Protein AF-A0A0D2L7R1-F1 (afdb_monomer)

Foldseek 3Di:
DDPVVVLCCCQPVCPNHQCNDPQGQDDADPDADPVVVDPDDVSLVVVVVVVCVVSVHNDDDCLRHVPPVVLLVVLVVVVVVCVVPHDPLQAAEAEAEACAQLSSVLSNLVNCCVPPVNNSVRAAYEYEAQRPVSLVSNCCVRCNVSVNNVRYHYDNHHPVDPVSVVVVLVPDDPSNVVPD

Mean predicted aligned error: 3.94 Å

pLDDT: mean 93.47, std 6.78, range [47.5, 98.88]

Radius of gyration: 17.87 Å; Cα contacts (8 Å, |Δi|>4): 244; chains: 1; bounding box: 50×38×48 Å

Nearest PDB structures (foldseek):
  1zkd-assembly1_A  TM=7.954E-01  e=8.066E-04  Rhodopseudomonas palustris CGA009
  2zw9-assembly1_A  TM=5.304E-01  e=6.299E-02  Saccharomyces cerevisiae
  7s0u-assembly1_A  TM=4.702E-01  e=6.299E-02  Homo sapiens
  2zzk-assembly2_B  TM=4.595E-01  e=1.355E-01  Saccharomyces cerevisiae
  1bc5-assembly1_A  TM=4.316E-01  e=1.135E-01  Salmonella enterica subsp. enterica serovar Typhimurium

Secondary structure (DSSP, 8-state):
--HHHHHHHHHH-TTTSGGGSSS-SB---SS---GGG--SHHHHHHHHHHHHHHHT-SB--HHHHTTTHHHHHHHHHHHHHHHHHS-TT---EEEEES-TTSHHHHHHHHHHHHH-HHHHTT-EEEEE-S-HHHHHHHIIIIIIIS--TTTEEEE-S-TTSHHHHHHHHHHS-GGGTT--

Organism: NCBI:txid145388

Sequence (180 aa):
MLLRDFIHESLYHPVLGYFSRARPPLARLPEPIQFGQLVGQTEYRLKLQQLHKQLEVDWLTPAEVFRPWFGRSIAKYLLEERRHTWGAREPLLIVEIGGGTGSLAASVLDFIAEADPVVYSSTTYACLEISQRLSELQRQTVAGDAGHGAAFLPLNADGGQAAAWEALARALPPQHAAGL

Solvent-accessible surface area (backbone atoms only — not comparable to full-atom values): 10044 Å² total; per-residue (Å²): 133,55,72,67,56,53,52,49,44,52,39,61,29,81,71,79,4,57,69,44,38,94,66,51,46,56,66,74,64,95,62,60,64,63,63,92,79,43,94,45,70,68,54,50,51,52,51,50,54,50,49,39,66,74,67,67,34,82,45,80,49,62,43,46,61,41,35,52,57,49,21,32,52,52,35,52,50,54,53,54,53,41,72,76,75,51,64,96,81,63,57,44,78,45,81,38,73,61,52,55,55,16,51,38,60,32,24,23,50,55,41,36,46,72,76,36,52,72,59,38,76,46,31,36,42,33,29,32,18,63,47,62,69,39,41,51,41,21,47,45,39,21,33,59,74,61,60,39,48,92,36,48,45,81,40,74,27,48,76,92,39,72,68,35,54,54,51,47,64,72,66,52,60,76,83,62,68,87,81,121

Structure (mmCIF, N/CA/C/O backbone):
data_AF-A0A0D2L7R1-F1
#
_entry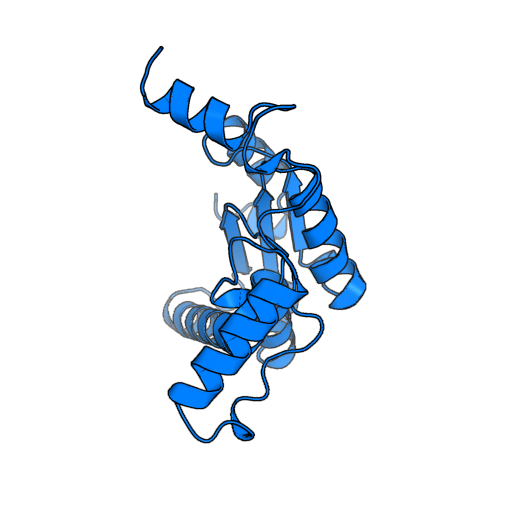.id   AF-A0A0D2L7R1-F1
#
loop_
_atom_site.group_PDB
_atom_site.id
_atom_site.type_symbol
_atom_site.label_atom_id
_atom_site.label_alt_id
_atom_site.label_comp_id
_atom_site.label_asym_id
_atom_site.label_entity_id
_atom_site.label_seq_id
_atom_site.pdbx_PDB_ins_code
_atom_site.Cartn_x
_atom_site.Cartn_y
_atom_site.Cartn_z
_atom_site.occupancy
_atom_site.B_iso_or_equiv
_atom_site.auth_seq_id
_atom_site.auth_comp_id
_atom_site.auth_asym_id
_atom_site.auth_atom_id
_atom_site.pdbx_PDB_model_num
ATOM 1 N N . MET A 1 1 ? 10.398 25.152 19.238 1.00 81.25 1 MET A N 1
ATOM 2 C CA . MET A 1 1 ? 9.869 24.020 18.452 1.00 81.25 1 MET A CA 1
ATOM 3 C C . MET A 1 1 ? 9.174 24.589 17.232 1.00 81.25 1 MET A C 1
ATOM 5 O O . MET A 1 1 ? 8.329 25.463 17.408 1.00 81.25 1 MET A O 1
ATOM 9 N N . LEU A 1 2 ? 9.566 24.185 16.023 1.00 95.88 2 LEU A N 1
ATOM 10 C CA . LEU A 1 2 ? 8.862 24.603 14.809 1.00 95.88 2 LEU A CA 1
ATOM 11 C C . LEU A 1 2 ? 7.564 23.800 14.677 1.00 95.88 2 LEU A C 1
ATOM 13 O O . LEU A 1 2 ? 7.472 22.682 15.178 1.00 95.88 2 LEU A O 1
ATOM 17 N N . LEU A 1 3 ? 6.572 24.344 13.967 1.00 95.94 3 LEU A N 1
ATOM 18 C CA . LEU A 1 3 ? 5.303 23.644 13.734 1.00 95.94 3 LEU A CA 1
ATOM 19 C C . LEU A 1 3 ? 5.515 22.269 13.078 1.00 95.94 3 LEU A C 1
ATOM 21 O O . LEU A 1 3 ? 4.859 21.306 13.456 1.00 95.94 3 LEU A O 1
ATOM 25 N N . ARG A 1 4 ? 6.463 22.163 12.137 1.00 94.44 4 ARG A N 1
ATOM 26 C CA . ARG A 1 4 ? 6.800 20.887 11.485 1.00 94.44 4 ARG A CA 1
ATOM 27 C C . ARG A 1 4 ? 7.307 19.837 12.479 1.00 94.44 4 ARG A C 1
ATOM 29 O O . ARG A 1 4 ? 6.903 18.687 12.383 1.00 94.44 4 ARG A O 1
ATOM 36 N N . ASP A 1 5 ? 8.126 20.251 13.449 1.00 93.50 5 ASP A N 1
ATOM 37 C CA . ASP A 1 5 ? 8.685 19.350 14.459 1.00 93.50 5 ASP A CA 1
ATOM 38 C C . ASP A 1 5 ? 7.557 18.889 15.391 1.00 93.50 5 ASP A C 1
ATOM 40 O O . ASP A 1 5 ? 7.429 17.708 15.682 1.00 93.50 5 ASP A O 1
ATOM 44 N N . PHE A 1 6 ? 6.665 19.808 15.777 1.00 95.75 6 PHE A N 1
ATOM 45 C CA . PHE A 1 6 ? 5.483 19.478 16.571 1.00 95.75 6 PHE A CA 1
ATOM 46 C C . PHE A 1 6 ? 4.553 18.478 15.868 1.00 95.75 6 PHE A C 1
ATOM 48 O O . PHE A 1 6 ? 4.086 17.532 16.503 1.00 95.75 6 PHE A O 1
ATOM 55 N N . ILE A 1 7 ? 4.279 18.667 14.571 1.00 95.31 7 ILE A N 1
ATOM 56 C CA . ILE A 1 7 ? 3.457 17.739 13.778 1.00 95.31 7 ILE A CA 1
ATOM 57 C C . ILE A 1 7 ? 4.142 16.373 13.692 1.00 95.31 7 ILE A C 1
ATOM 59 O O . ILE A 1 7 ? 3.492 15.360 13.941 1.00 95.31 7 ILE A O 1
ATOM 63 N N . HIS A 1 8 ? 5.441 16.343 13.386 1.00 93.31 8 HIS A N 1
ATOM 64 C CA . HIS A 1 8 ? 6.208 15.103 13.299 1.00 93.31 8 HIS A CA 1
ATOM 65 C C . HIS A 1 8 ? 6.160 14.318 14.617 1.00 93.31 8 HIS A C 1
ATOM 67 O O . HIS A 1 8 ? 5.770 13.152 14.621 1.00 93.31 8 HIS A O 1
ATOM 73 N N . GLU A 1 9 ? 6.450 14.970 15.745 1.00 93.81 9 GLU A N 1
ATOM 74 C CA . GLU A 1 9 ? 6.374 14.348 17.071 1.00 93.81 9 GLU A CA 1
ATOM 75 C C . GLU A 1 9 ? 4.950 13.881 17.409 1.00 93.81 9 GLU A C 1
ATOM 77 O O . GLU A 1 9 ? 4.753 12.769 17.895 1.00 93.81 9 GLU A O 1
ATOM 82 N N . SER A 1 10 ? 3.928 14.676 17.083 1.00 95.19 10 SER A N 1
ATOM 83 C CA . SER A 1 10 ? 2.527 14.307 17.336 1.00 95.19 10 SER A CA 1
ATOM 84 C C . SER A 1 10 ? 2.089 13.059 16.561 1.00 95.19 10 SER A C 1
ATOM 86 O O . SER A 1 10 ? 1.242 12.297 17.034 1.00 95.19 10 SER A O 1
ATOM 88 N N . LEU A 1 11 ? 2.647 12.834 15.370 1.00 93.00 11 LEU A N 1
ATOM 89 C CA . LEU A 1 11 ? 2.298 11.697 14.520 1.00 93.00 11 LEU A CA 1
ATOM 90 C C . LEU A 1 11 ? 3.152 10.459 14.812 1.00 93.00 11 LEU A C 1
ATOM 92 O O . LEU A 1 11 ? 2.601 9.357 14.879 1.00 93.00 11 LEU A O 1
ATOM 96 N N . TYR A 1 12 ? 4.459 10.633 15.017 1.00 91.69 12 TYR A N 1
ATOM 97 C CA . TYR A 1 12 ? 5.440 9.546 14.935 1.00 91.69 12 TYR A CA 1
ATOM 98 C C . TYR A 1 12 ? 6.332 9.380 16.165 1.00 91.69 12 TYR A C 1
ATOM 100 O O . TYR A 1 12 ? 7.195 8.503 16.156 1.00 91.69 12 TYR A O 1
ATOM 108 N N . HIS A 1 13 ? 6.129 10.148 17.244 1.00 92.19 13 HIS A N 1
ATOM 109 C CA . HIS A 1 13 ? 6.858 9.895 18.487 1.00 92.19 13 HIS A CA 1
ATOM 110 C C . HIS A 1 13 ? 6.704 8.406 18.888 1.00 92.19 13 HIS A C 1
ATOM 112 O O . HIS A 1 13 ? 5.573 7.907 18.918 1.00 92.19 13 HIS A O 1
ATOM 118 N N . PRO A 1 14 ? 7.782 7.681 19.254 1.00 88.06 14 PRO A N 1
ATOM 119 C CA . PRO A 1 14 ? 7.750 6.219 19.425 1.00 88.06 14 PRO A CA 1
ATOM 120 C C . PRO A 1 14 ? 6.712 5.700 20.428 1.00 88.06 14 PRO A C 1
ATOM 122 O O . PRO A 1 14 ? 6.218 4.588 20.299 1.00 88.06 14 PRO A O 1
ATOM 125 N N . VAL A 1 15 ? 6.389 6.510 21.441 1.00 87.81 15 VAL A N 1
ATOM 126 C CA . VAL A 1 15 ? 5.402 6.176 22.485 1.00 87.81 15 VAL A CA 1
ATOM 127 C C . VAL A 1 15 ? 4.075 6.936 22.338 1.00 87.81 15 VAL A C 1
ATOM 129 O O . VAL A 1 15 ? 3.010 6.334 22.414 1.00 87.81 15 VAL A O 1
ATOM 132 N N . LEU A 1 16 ? 4.122 8.261 22.159 1.00 90.94 16 LEU A N 1
ATOM 133 C CA . LEU A 1 16 ? 2.947 9.141 22.190 1.00 90.94 16 LEU A CA 1
ATOM 134 C C . LEU A 1 16 ? 2.355 9.456 20.807 1.00 90.94 16 LEU A C 1
ATOM 136 O O . LEU A 1 16 ? 1.265 10.025 20.731 1.00 90.94 16 LEU A O 1
ATOM 140 N N . GLY A 1 17 ? 3.064 9.106 19.732 1.00 92.75 17 GLY A N 1
ATOM 141 C CA . GLY A 1 17 ? 2.671 9.420 18.366 1.00 92.75 17 GLY A CA 1
ATOM 142 C C . GLY A 1 17 ? 1.357 8.749 17.983 1.00 92.75 17 GLY A C 1
ATOM 143 O O . GLY A 1 17 ? 1.071 7.619 18.384 1.00 92.75 17 GLY A O 1
ATOM 144 N N . TYR A 1 18 ? 0.556 9.442 17.180 1.00 92.19 18 TYR A N 1
ATOM 145 C CA . TYR A 1 18 ? -0.712 8.941 16.657 1.00 92.19 18 TYR A CA 1
ATOM 146 C C . TYR A 1 18 ? -0.598 7.548 16.007 1.00 92.19 18 TYR A C 1
ATOM 148 O O . TYR A 1 18 ? -1.416 6.674 16.293 1.00 92.19 18 TYR A O 1
ATOM 156 N N . PHE A 1 19 ? 0.446 7.309 15.205 1.00 90.19 19 PHE A N 1
ATOM 157 C CA . PHE A 1 19 ? 0.677 6.029 14.521 1.00 90.19 19 PHE A CA 1
ATOM 158 C C . PHE A 1 19 ? 1.406 4.978 15.370 1.00 90.19 19 PHE A C 1
ATOM 160 O O . PHE A 1 19 ? 1.457 3.811 14.981 1.00 90.19 19 PHE A O 1
ATOM 167 N N . SER A 1 20 ? 1.931 5.367 16.534 1.00 87.62 20 SER A N 1
ATOM 168 C CA . SER A 1 20 ? 2.644 4.484 17.470 1.00 87.62 20 SER A CA 1
ATOM 169 C C . SER A 1 20 ? 1.717 3.826 18.500 1.00 87.62 20 SER A C 1
ATOM 171 O O . SER A 1 20 ? 2.151 3.014 19.317 1.00 87.62 20 SER A O 1
ATOM 173 N N . ARG A 1 21 ? 0.423 4.170 18.488 1.00 85.88 21 ARG A N 1
ATOM 174 C CA . ARG A 1 21 ? -0.575 3.644 19.427 1.00 85.88 21 ARG A CA 1
ATOM 175 C C . ARG A 1 21 ? -0.748 2.127 19.284 1.00 85.88 21 ARG A C 1
ATOM 177 O O . ARG A 1 21 ? -0.689 1.559 18.193 1.00 85.88 21 ARG A O 1
ATOM 184 N N . ALA A 1 22 ? -1.068 1.469 20.402 1.00 81.12 22 ALA A N 1
ATOM 185 C CA . ALA A 1 22 ? -1.329 0.026 20.435 1.00 81.12 22 ALA A CA 1
ATOM 186 C C . ALA A 1 22 ? -2.489 -0.387 19.508 1.00 81.12 22 ALA A C 1
ATOM 188 O O . ALA A 1 22 ? -2.428 -1.429 18.849 1.00 81.12 22 ALA A O 1
ATOM 189 N N . ARG A 1 23 ? -3.525 0.454 19.401 1.00 82.31 23 ARG A N 1
ATOM 190 C CA . ARG A 1 23 ? -4.582 0.314 18.394 1.00 82.31 23 ARG A CA 1
ATOM 191 C C . ARG A 1 23 ? -4.202 1.125 17.151 1.00 82.31 23 ARG A C 1
ATOM 193 O O . ARG A 1 23 ? -3.960 2.323 17.294 1.00 82.31 23 ARG A O 1
ATOM 200 N N . PRO A 1 24 ? -4.105 0.496 15.969 1.00 78.44 24 PRO A N 1
ATOM 201 C CA . PRO A 1 24 ? -3.708 1.194 14.762 1.00 78.44 24 PRO A CA 1
ATOM 202 C C . PRO A 1 24 ? -4.867 2.079 14.281 1.00 78.44 24 PRO A C 1
ATOM 204 O O . PRO A 1 24 ? -6.019 1.651 14.336 1.00 78.44 24 PRO A O 1
ATOM 207 N N . PRO A 1 25 ? -4.587 3.287 13.772 1.00 86.25 25 PRO A N 1
ATOM 208 C CA . PRO A 1 25 ? -5.640 4.185 13.300 1.00 86.25 25 PRO A CA 1
ATOM 209 C C . PRO A 1 25 ? -6.279 3.736 11.976 1.00 86.25 25 PRO A C 1
ATOM 211 O O . PRO A 1 25 ? -7.348 4.222 11.612 1.00 86.25 25 PRO A O 1
ATOM 214 N N . LEU A 1 26 ? -5.638 2.800 11.268 1.00 89.00 26 LEU A N 1
ATOM 215 C CA . LEU A 1 26 ? -6.138 2.170 10.049 1.00 89.00 26 LEU A CA 1
ATOM 216 C C . LEU A 1 26 ? -6.268 0.664 10.260 1.00 89.00 26 LEU A C 1
ATOM 218 O O . LEU A 1 26 ? -5.447 0.053 10.948 1.00 89.00 26 LEU A O 1
ATOM 222 N N . ALA A 1 27 ? -7.239 0.055 9.588 1.00 87.19 27 ALA A N 1
ATOM 223 C CA . ALA A 1 27 ? -7.320 -1.392 9.461 1.00 87.19 27 ALA A CA 1
ATOM 224 C C . ALA A 1 27 ? -7.732 -1.790 8.052 1.00 87.19 27 ALA A C 1
ATOM 226 O O . ALA A 1 27 ? -8.365 -1.030 7.316 1.00 87.19 27 ALA A O 1
ATOM 227 N N . ARG A 1 28 ? -7.376 -3.025 7.713 1.00 90.62 28 ARG A N 1
ATOM 228 C CA . ARG A 1 28 ? -7.831 -3.680 6.500 1.00 90.62 28 ARG A CA 1
ATOM 229 C C . ARG A 1 28 ? -9.241 -4.216 6.729 1.00 90.62 28 ARG A C 1
ATOM 231 O O . ARG A 1 28 ? -9.484 -4.877 7.739 1.00 90.62 28 ARG A O 1
ATOM 238 N N . LEU A 1 29 ? -10.163 -3.970 5.801 1.00 92.56 29 LEU A N 1
ATOM 239 C CA . LEU A 1 29 ? -11.465 -4.639 5.839 1.00 92.56 29 LEU A CA 1
ATOM 240 C C . LEU A 1 29 ? -11.261 -6.155 5.670 1.00 92.56 29 LEU A C 1
ATOM 242 O O . LEU A 1 29 ? -10.513 -6.542 4.770 1.00 92.56 29 LEU A O 1
ATOM 246 N N . PRO A 1 30 ? -11.921 -7.019 6.463 1.00 88.00 30 PRO A N 1
ATOM 247 C CA . PRO A 1 30 ? -11.833 -8.470 6.272 1.00 88.00 30 PRO A CA 1
ATOM 248 C C . PRO A 1 30 ? -12.307 -8.892 4.878 1.00 88.00 30 PRO A C 1
ATOM 250 O O . PRO A 1 30 ? -11.664 -9.690 4.207 1.00 88.00 30 PRO A O 1
ATOM 253 N N . GLU A 1 31 ? -13.392 -8.272 4.412 1.00 92.06 31 GLU A N 1
ATOM 254 C CA . GLU A 1 31 ? -13.961 -8.484 3.087 1.00 92.06 31 GLU A CA 1
ATOM 255 C C . GLU A 1 31 ? -14.300 -7.142 2.424 1.00 92.06 31 GLU A C 1
ATOM 257 O O . GLU A 1 31 ? -14.677 -6.189 3.119 1.00 92.06 31 GLU A O 1
ATOM 262 N N . PRO A 1 32 ? -14.188 -7.041 1.087 1.00 94.88 32 PRO A N 1
ATOM 263 C CA . PRO A 1 32 ? -14.687 -5.892 0.342 1.00 94.88 32 PRO A CA 1
ATOM 264 C C . PRO A 1 32 ? -16.177 -5.624 0.585 1.00 94.88 32 PRO A C 1
ATOM 266 O O . PRO A 1 32 ? -16.979 -6.546 0.746 1.00 94.88 32 PRO A O 1
ATOM 269 N N . ILE A 1 33 ? -16.574 -4.351 0.537 1.00 95.38 33 ILE A N 1
ATOM 270 C CA . ILE A 1 33 ? -17.992 -3.984 0.589 1.00 95.38 33 ILE A CA 1
ATOM 271 C C . ILE A 1 33 ? -18.684 -4.467 -0.692 1.00 95.38 33 ILE A C 1
ATOM 273 O O . ILE A 1 33 ? -18.309 -4.096 -1.803 1.00 95.38 33 ILE A O 1
ATOM 277 N N . GLN A 1 34 ? -19.741 -5.261 -0.532 1.00 94.38 34 GLN A N 1
ATOM 278 C CA . GLN A 1 34 ? -20.578 -5.741 -1.631 1.00 94.38 34 GLN A CA 1
ATOM 279 C C . GLN A 1 34 ? -21.554 -4.644 -2.080 1.00 94.38 34 GLN A C 1
ATOM 281 O O . GLN A 1 34 ? -22.731 -4.662 -1.728 1.00 94.38 34 GLN A O 1
ATOM 286 N N . PHE A 1 35 ? -21.073 -3.661 -2.847 1.00 93.69 35 PHE A N 1
ATOM 287 C CA . PHE A 1 35 ? -21.879 -2.502 -3.266 1.00 93.69 35 PHE A CA 1
ATOM 288 C C . PHE A 1 35 ? -23.167 -2.876 -4.010 1.00 93.69 35 PHE A C 1
ATOM 290 O O . PHE A 1 35 ? -24.170 -2.191 -3.848 1.00 93.69 35 PHE A O 1
ATOM 297 N N . GLY A 1 36 ? -23.169 -3.978 -4.769 1.00 93.88 36 GLY A N 1
ATOM 298 C CA . GLY A 1 36 ? -24.363 -4.466 -5.471 1.00 93.88 36 GLY A CA 1
ATOM 299 C C . GLY A 1 36 ? -25.495 -4.943 -4.551 1.00 93.88 36 GLY A C 1
ATOM 300 O O . GLY A 1 36 ? -26.610 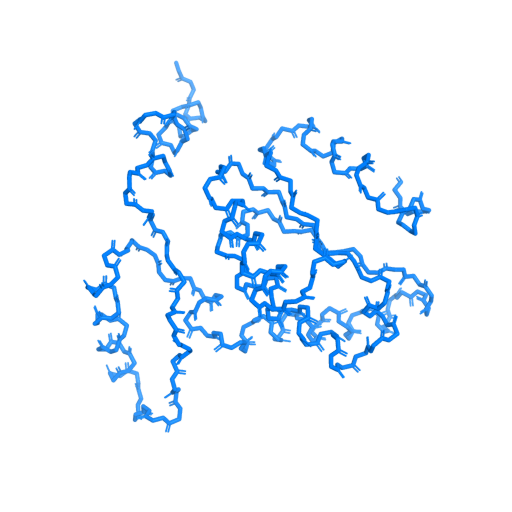-5.138 -5.021 1.00 93.88 36 GLY A O 1
ATOM 301 N N . GLN A 1 37 ? -25.223 -5.124 -3.256 1.00 95.19 37 GLN A N 1
ATOM 302 C CA . GLN A 1 37 ? -26.223 -5.468 -2.240 1.00 95.19 37 GLN A CA 1
ATOM 303 C C . GLN A 1 37 ? -26.766 -4.238 -1.500 1.00 95.19 37 GLN A C 1
ATOM 305 O O . GLN A 1 37 ? -27.598 -4.393 -0.613 1.00 95.19 37 GLN A O 1
ATOM 310 N N . LEU A 1 38 ? -26.283 -3.035 -1.826 1.00 96.44 38 LEU A N 1
ATOM 311 C CA . LEU A 1 38 ? -26.706 -1.792 -1.190 1.00 96.44 38 LEU A CA 1
ATOM 312 C C . LEU A 1 38 ? -27.688 -1.053 -2.100 1.00 96.44 38 LEU A C 1
ATOM 314 O O . LEU A 1 38 ? -27.406 -0.814 -3.273 1.00 96.44 38 LEU A O 1
ATOM 318 N N . VAL A 1 39 ? -28.818 -0.622 -1.546 1.00 94.44 39 VAL A N 1
ATOM 319 C CA . VAL A 1 39 ? -29.870 0.101 -2.280 1.00 94.44 39 VAL A CA 1
ATOM 320 C C . VAL A 1 39 ? -29.439 1.528 -2.642 1.00 94.44 39 VAL A C 1
ATOM 322 O O . VAL A 1 39 ? -29.927 2.110 -3.609 1.00 94.44 39 VAL A O 1
ATOM 325 N N . GLY A 1 40 ? -28.509 2.118 -1.887 1.00 94.50 40 GLY A N 1
ATOM 326 C CA . GLY A 1 40 ? -27.996 3.453 -2.180 1.00 94.50 40 GLY A CA 1
ATOM 327 C C . GLY A 1 40 ? -27.166 4.059 -1.055 1.00 94.50 40 GLY A C 1
ATOM 328 O O . GLY A 1 40 ? -26.652 3.370 -0.172 1.00 94.50 40 GLY A O 1
ATOM 329 N N . GLN A 1 41 ? -27.047 5.389 -1.075 1.00 95.38 41 GLN A N 1
ATOM 330 C CA . GLN A 1 41 ? -26.157 6.136 -0.181 1.00 95.38 41 GLN A CA 1
ATOM 331 C C . GLN A 1 41 ? -26.456 5.910 1.310 1.00 95.38 41 GLN A C 1
ATOM 333 O O . GLN A 1 41 ? -25.530 5.861 2.120 1.00 95.38 41 GLN A O 1
ATOM 338 N N . THR A 1 42 ? -27.730 5.773 1.685 1.00 97.19 42 THR A N 1
ATOM 339 C CA . THR A 1 42 ? -28.131 5.580 3.086 1.00 97.19 42 THR A CA 1
ATOM 340 C C . THR A 1 42 ? -27.590 4.269 3.651 1.00 97.19 42 THR A C 1
ATOM 342 O O . THR A 1 42 ? -26.935 4.283 4.692 1.00 97.19 42 THR A O 1
ATOM 345 N N . GLU A 1 43 ? -27.792 3.148 2.955 1.00 97.25 43 GLU A N 1
ATOM 346 C CA . GLU A 1 43 ? -27.285 1.842 3.395 1.00 97.25 43 GLU A CA 1
ATOM 347 C C . GLU A 1 43 ? -25.759 1.790 3.384 1.00 97.25 43 GLU A C 1
ATOM 349 O O . GLU A 1 43 ? -25.155 1.279 4.324 1.00 97.25 43 GLU A O 1
ATOM 354 N N . TYR A 1 44 ? -25.124 2.404 2.383 1.00 96.12 44 TYR A N 1
ATOM 355 C CA . TYR A 1 44 ? -23.673 2.571 2.359 1.00 96.12 44 TYR A CA 1
ATOM 356 C C . TYR A 1 44 ? -23.149 3.301 3.603 1.00 96.12 44 TYR A C 1
ATOM 358 O O . TYR A 1 44 ? -22.213 2.830 4.250 1.00 96.12 44 TYR A O 1
ATOM 366 N N . ARG A 1 45 ? -23.773 4.421 3.992 1.00 96.00 45 ARG A N 1
ATOM 367 C CA . ARG A 1 45 ? -23.378 5.169 5.196 1.00 96.00 45 ARG A CA 1
ATOM 368 C C . ARG A 1 45 ? -23.579 4.359 6.474 1.00 96.00 45 ARG A C 1
ATOM 370 O O . ARG A 1 45 ? -22.711 4.401 7.344 1.00 96.00 45 ARG A O 1
ATOM 377 N N . LEU A 1 46 ? -24.684 3.620 6.584 1.00 96.62 46 LEU A N 1
ATOM 378 C CA . LEU A 1 46 ? -24.939 2.736 7.726 1.00 96.62 46 LEU A CA 1
ATOM 379 C C . LEU A 1 46 ? -23.899 1.614 7.802 1.00 96.62 46 LEU A C 1
ATOM 381 O O . LEU A 1 46 ? -23.332 1.375 8.870 1.00 96.62 46 LEU A O 1
ATOM 385 N N . LYS A 1 47 ? -23.583 0.982 6.666 1.00 95.62 47 LYS A N 1
ATOM 386 C CA . LYS A 1 47 ? -22.549 -0.052 6.572 1.00 95.62 47 LYS A CA 1
ATOM 387 C C . LYS A 1 47 ? -21.182 0.492 6.973 1.00 95.62 47 LYS A C 1
ATOM 389 O O . LYS A 1 47 ? -20.507 -0.129 7.788 1.00 95.62 47 LYS A O 1
ATOM 394 N N . LEU A 1 48 ? -20.786 1.663 6.471 1.00 94.75 48 LEU A N 1
ATOM 395 C CA . LEU A 1 48 ? -19.534 2.304 6.875 1.00 94.75 48 LEU A CA 1
ATOM 396 C C . LEU A 1 48 ? -19.504 2.621 8.368 1.00 94.75 48 LEU A C 1
ATOM 398 O O . LEU A 1 48 ? -18.500 2.347 9.020 1.00 94.75 48 LEU A O 1
ATOM 402 N N . GLN A 1 49 ? -20.579 3.176 8.928 1.00 95.06 49 GLN A N 1
ATOM 403 C CA . GLN A 1 49 ? -20.644 3.469 10.360 1.00 95.06 49 GLN A CA 1
ATOM 404 C C . GLN A 1 49 ? -20.498 2.193 11.200 1.00 95.06 49 GLN A C 1
ATOM 406 O O . GLN A 1 49 ? -19.811 2.202 12.222 1.00 95.06 49 GLN A O 1
ATOM 411 N N . GLN A 1 50 ? -21.120 1.093 10.770 1.00 95.19 50 GLN A N 1
ATOM 412 C CA . GLN A 1 50 ? -20.973 -0.209 11.410 1.00 95.19 50 GLN A CA 1
ATOM 413 C C . GLN A 1 50 ? -19.523 -0.701 11.348 1.00 95.19 50 GLN A C 1
ATOM 415 O O . GLN A 1 50 ? -18.994 -1.116 12.375 1.00 95.19 50 GLN A O 1
ATOM 420 N N . LEU A 1 51 ? -18.870 -0.610 10.186 1.00 94.62 51 LEU A N 1
ATOM 421 C CA . LEU A 1 51 ? -17.477 -1.034 10.015 1.00 94.62 51 LEU A CA 1
ATOM 422 C C . LEU A 1 51 ? -16.514 -0.233 10.905 1.00 94.62 51 LEU A C 1
ATOM 424 O O . LEU A 1 51 ? -15.682 -0.839 11.571 1.00 94.62 51 LEU A O 1
ATOM 428 N N . HIS A 1 52 ? -16.669 1.094 10.998 1.00 93.56 52 HIS A N 1
ATOM 429 C CA . HIS A 1 52 ? -15.848 1.916 11.902 1.00 93.56 52 HIS A CA 1
ATOM 430 C C . HIS A 1 52 ? -16.014 1.490 13.368 1.00 93.56 52 HIS A C 1
ATOM 432 O O . HIS A 1 52 ? -15.028 1.356 14.086 1.00 93.56 52 HIS A O 1
ATOM 438 N N . LYS A 1 53 ? -17.253 1.220 13.808 1.00 92.81 53 LYS A N 1
ATOM 439 C CA . LYS A 1 53 ? -17.521 0.736 15.173 1.00 92.81 53 LYS A CA 1
ATOM 440 C C . LYS A 1 53 ? -16.939 -0.654 15.429 1.00 92.81 53 LYS A C 1
ATOM 442 O O . LYS A 1 53 ? -16.445 -0.902 16.518 1.00 92.81 53 LYS A O 1
ATOM 447 N N . GLN A 1 54 ? -17.032 -1.557 14.453 1.00 92.75 54 GLN A N 1
ATOM 448 C CA . GLN A 1 54 ? -16.563 -2.940 14.582 1.00 92.75 54 GLN A CA 1
ATOM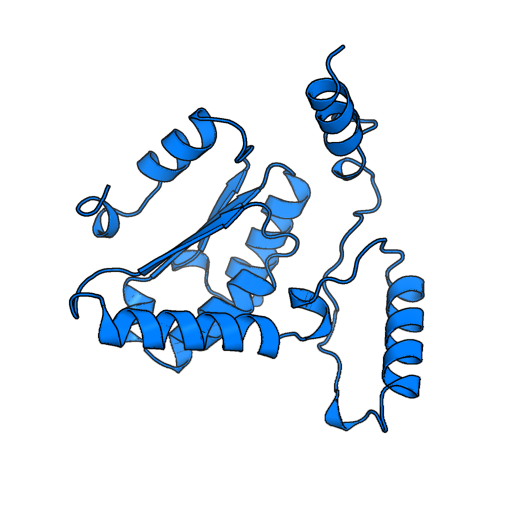 449 C C . GLN A 1 54 ? -15.040 -3.044 14.608 1.00 92.75 54 GLN A C 1
ATOM 451 O O . GLN A 1 54 ? -14.503 -3.855 15.353 1.00 92.75 54 GLN A O 1
ATOM 456 N N . LEU A 1 55 ? -14.360 -2.252 13.781 1.00 91.00 55 LEU A N 1
ATOM 457 C CA . LEU A 1 55 ? -12.905 -2.290 13.654 1.00 91.00 55 LEU A CA 1
ATOM 458 C C . LEU A 1 55 ? -12.197 -1.372 14.657 1.00 91.00 55 LEU A C 1
ATOM 460 O O . LEU A 1 55 ? -10.986 -1.482 14.807 1.00 91.00 55 LEU A O 1
ATOM 464 N N . GLU A 1 56 ? -12.938 -0.482 15.328 1.00 91.44 56 GLU A N 1
ATOM 465 C CA . GLU A 1 56 ? -12.398 0.536 16.238 1.00 91.44 56 GLU A CA 1
ATOM 466 C C . GLU A 1 56 ? -11.270 1.367 15.591 1.00 91.44 56 GLU A C 1
ATOM 468 O O . GLU A 1 56 ? -10.243 1.639 16.215 1.00 91.44 56 GLU A O 1
ATOM 473 N N . VAL A 1 57 ? -11.466 1.752 14.324 1.00 90.81 57 VAL A N 1
ATOM 474 C CA . VAL A 1 57 ? -10.501 2.530 13.530 1.00 90.81 57 VAL A CA 1
ATOM 475 C C . VAL A 1 57 ? -10.911 3.983 13.383 1.00 90.81 57 VAL A C 1
ATOM 477 O O . VAL A 1 57 ? -12.098 4.308 13.314 1.00 90.81 57 VAL A O 1
ATOM 480 N N . ASP A 1 58 ? -9.906 4.837 13.230 1.00 89.50 58 ASP A N 1
ATOM 481 C CA . ASP A 1 58 ? -10.104 6.250 12.925 1.00 89.50 58 ASP A CA 1
ATOM 482 C C . ASP A 1 58 ? -10.383 6.465 11.430 1.00 89.50 58 ASP A C 1
ATOM 484 O O . ASP A 1 58 ? -11.142 7.363 11.066 1.00 89.50 58 ASP A O 1
ATOM 488 N N . TRP A 1 59 ? -9.804 5.624 10.560 1.00 89.62 59 TRP A N 1
ATOM 489 C CA . TRP A 1 59 ? -9.885 5.791 9.110 1.00 89.62 59 TRP A CA 1
ATOM 490 C C . TRP A 1 59 ? -10.203 4.494 8.367 1.00 89.62 59 TRP A C 1
ATOM 492 O O . TRP A 1 59 ? -9.511 3.483 8.503 1.00 89.62 59 TRP A O 1
ATOM 502 N N . LEU A 1 60 ? -11.187 4.580 7.470 1.00 92.88 60 LEU A N 1
ATOM 503 C CA . LEU A 1 60 ? -11.348 3.677 6.332 1.00 92.88 60 LEU A CA 1
ATOM 504 C C . LEU A 1 60 ? -11.077 4.462 5.047 1.00 92.88 60 LEU A C 1
ATOM 506 O O . LEU A 1 60 ? -11.875 5.303 4.631 1.00 92.88 60 LEU A O 1
ATOM 510 N N . THR A 1 61 ? -9.920 4.214 4.435 1.00 94.69 61 THR A N 1
ATOM 511 C CA . THR A 1 61 ? -9.475 4.937 3.237 1.00 94.69 61 THR A CA 1
ATOM 512 C C . THR A 1 61 ? -10.224 4.460 1.988 1.00 94.69 61 THR A C 1
ATOM 514 O O . THR A 1 61 ? -10.774 3.356 1.980 1.00 94.69 61 THR A O 1
ATOM 517 N N . PRO A 1 62 ? -10.214 5.228 0.882 1.00 95.56 62 PRO A N 1
ATOM 518 C CA . PRO A 1 62 ? -10.771 4.765 -0.390 1.00 95.56 62 PRO A CA 1
ATOM 519 C C . PRO A 1 62 ? -10.181 3.430 -0.872 1.00 95.56 62 PRO A C 1
ATOM 521 O O . PRO A 1 62 ? -10.917 2.604 -1.409 1.00 95.56 62 PRO A O 1
ATOM 524 N N . ALA A 1 63 ? -8.887 3.188 -0.624 1.00 96.25 63 ALA A N 1
ATOM 525 C CA . ALA A 1 63 ? -8.213 1.932 -0.960 1.00 96.25 63 ALA A CA 1
ATOM 526 C C . ALA A 1 63 ? -8.787 0.713 -0.213 1.00 96.25 63 ALA A C 1
ATOM 528 O O . ALA A 1 63 ? -8.711 -0.405 -0.718 1.00 96.25 63 ALA A O 1
ATOM 529 N N . GLU A 1 64 ? -9.384 0.924 0.963 1.00 95.25 64 GLU A N 1
ATOM 530 C CA . GLU A 1 64 ? -10.109 -0.105 1.713 1.00 95.25 64 GLU A CA 1
ATOM 531 C C . GLU A 1 64 ? -11.584 -0.169 1.314 1.00 95.25 64 GLU A C 1
ATOM 533 O O . GLU A 1 64 ? -12.086 -1.225 0.932 1.00 95.25 64 GLU A O 1
ATOM 538 N N . VAL A 1 65 ? -12.282 0.968 1.376 1.00 95.94 65 VAL A N 1
ATOM 539 C CA . VAL A 1 65 ? -13.739 1.053 1.186 1.00 95.94 65 VAL A CA 1
ATOM 540 C C . VAL A 1 65 ? -14.159 0.587 -0.204 1.00 95.94 65 VAL A C 1
ATOM 542 O O . VAL A 1 65 ? -15.160 -0.112 -0.341 1.00 95.94 65 VAL A O 1
ATOM 545 N N . PHE A 1 66 ? -13.388 0.947 -1.228 1.00 96.62 66 PHE A N 1
ATOM 546 C CA . PHE A 1 66 ? -13.686 0.638 -2.625 1.00 96.62 66 PHE A CA 1
ATOM 547 C C . PHE A 1 66 ? -12.811 -0.490 -3.177 1.00 96.62 66 PHE A C 1
ATOM 549 O O . PHE A 1 66 ? -12.648 -0.596 -4.395 1.00 96.62 66 PHE A O 1
ATOM 556 N N . ARG A 1 67 ? -12.218 -1.329 -2.317 1.00 96.00 67 ARG A N 1
ATOM 557 C CA . ARG A 1 67 ? -11.399 -2.461 -2.763 1.00 96.00 67 ARG A CA 1
ATOM 558 C C . ARG A 1 67 ? -12.234 -3.439 -3.611 1.00 96.00 67 ARG A C 1
ATOM 560 O O . ARG A 1 67 ? -13.385 -3.695 -3.264 1.00 96.00 67 ARG A O 1
ATOM 567 N N . PRO A 1 68 ? -11.688 -4.014 -4.700 1.00 96.81 68 PRO A N 1
ATOM 568 C CA . PRO A 1 68 ? -10.392 -3.701 -5.321 1.00 96.81 68 PRO A CA 1
ATOM 569 C C . PRO A 1 68 ? -10.449 -2.519 -6.307 1.00 96.81 68 PRO A C 1
ATOM 571 O O . PRO A 1 68 ? -9.420 -2.049 -6.783 1.00 96.81 68 PRO A O 1
ATOM 574 N N . TRP A 1 69 ? -11.644 -2.029 -6.633 1.00 97.75 69 TRP A N 1
ATOM 575 C CA . TRP A 1 69 ? -11.915 -1.131 -7.757 1.00 97.75 69 TRP A CA 1
ATOM 576 C C . TRP A 1 69 ? -11.140 0.184 -7.739 1.00 97.75 69 TRP A C 1
ATOM 578 O O . TRP A 1 69 ? -10.706 0.629 -8.800 1.00 97.75 69 TRP A O 1
ATOM 588 N N . PHE A 1 70 ? -10.905 0.777 -6.566 1.00 98.25 70 PHE A N 1
ATOM 589 C CA . PHE A 1 70 ? -10.080 1.985 -6.470 1.00 98.25 70 PHE A CA 1
ATOM 590 C C . PHE A 1 70 ? -8.654 1.737 -6.980 1.00 98.25 70 PHE A C 1
ATOM 592 O O . PHE A 1 70 ? -8.200 2.437 -7.883 1.00 98.25 70 PHE A O 1
ATOM 599 N N . GLY A 1 71 ? -7.983 0.680 -6.512 1.00 98.44 71 GLY A N 1
ATOM 600 C CA . GLY A 1 71 ? -6.646 0.334 -7.002 1.00 98.44 71 GLY A CA 1
ATOM 601 C C . GLY A 1 71 ? -6.637 -0.094 -8.467 1.00 98.44 71 GLY A C 1
ATOM 602 O O . GLY A 1 71 ? -5.794 0.366 -9.233 1.00 98.44 71 GLY A O 1
ATOM 603 N N . ARG A 1 72 ? -7.636 -0.872 -8.904 1.00 98.50 72 ARG A N 1
ATOM 604 C CA . ARG A 1 72 ? -7.761 -1.272 -10.319 1.00 98.50 72 ARG A CA 1
ATOM 605 C C . ARG A 1 72 ? -7.935 -0.068 -11.248 1.00 98.50 72 ARG A C 1
ATOM 607 O O . ARG A 1 72 ? -7.385 -0.067 -12.344 1.00 98.50 72 ARG A O 1
ATOM 614 N N . SER A 1 73 ? -8.668 0.966 -10.829 1.00 98.50 73 SER A N 1
ATOM 615 C CA . SER A 1 73 ? -8.821 2.188 -11.632 1.00 98.50 73 SER A CA 1
ATOM 616 C C . SER A 1 73 ? -7.506 2.948 -11.803 1.00 98.50 73 SER A C 1
ATOM 618 O O . SER A 1 73 ? -7.207 3.389 -12.911 1.00 98.50 73 SER A O 1
ATOM 620 N N . ILE A 1 74 ? -6.692 3.022 -10.745 1.00 98.31 74 ILE A N 1
ATOM 621 C CA . ILE A 1 74 ? -5.354 3.620 -10.795 1.00 98.31 74 ILE A CA 1
ATOM 622 C C . ILE A 1 74 ? -4.459 2.797 -11.724 1.00 98.31 74 ILE A C 1
ATOM 624 O O . ILE A 1 74 ? -3.850 3.350 -12.633 1.00 98.31 74 ILE A O 1
ATOM 628 N N . ALA A 1 75 ? -4.438 1.473 -11.563 1.00 98.44 75 ALA A N 1
ATOM 629 C CA . ALA A 1 75 ? -3.649 0.575 -12.402 1.00 98.44 75 ALA A CA 1
ATOM 630 C C . ALA A 1 75 ? -4.019 0.678 -13.888 1.00 98.44 75 ALA A C 1
ATOM 632 O O . ALA A 1 75 ? -3.139 0.761 -14.741 1.00 98.44 75 ALA A O 1
ATOM 633 N N . LYS A 1 76 ? -5.318 0.740 -14.201 1.00 98.06 76 LYS A N 1
ATOM 634 C CA . LYS A 1 76 ? -5.795 0.940 -15.572 1.00 98.06 76 LYS A CA 1
ATOM 635 C C . LYS A 1 76 ? -5.287 2.254 -16.156 1.00 98.06 76 LYS A C 1
ATOM 637 O O . LYS A 1 76 ? -4.796 2.252 -17.278 1.00 98.06 76 LYS A O 1
ATOM 642 N N . TYR A 1 77 ? -5.386 3.350 -15.407 1.00 97.06 77 TYR A N 1
ATOM 643 C CA . TYR A 1 77 ? -4.850 4.637 -15.844 1.00 97.06 77 TYR A CA 1
ATOM 644 C C . TYR A 1 77 ? -3.339 4.556 -16.111 1.00 97.06 77 TYR A C 1
ATOM 646 O O . TYR A 1 77 ? -2.897 4.959 -17.181 1.00 97.06 77 TYR A O 1
ATOM 654 N N . LEU A 1 78 ? -2.563 3.959 -15.197 1.00 95.56 78 LEU A N 1
ATOM 655 C CA . LEU A 1 78 ? -1.111 3.797 -15.356 1.00 95.56 78 LEU A CA 1
ATOM 656 C C . LEU A 1 78 ? -0.742 3.012 -16.624 1.00 95.56 78 LEU A C 1
ATOM 658 O O . LEU A 1 78 ? 0.172 3.409 -17.345 1.00 95.56 78 LEU A O 1
ATOM 662 N N . LEU A 1 79 ? -1.447 1.914 -16.912 1.00 95.00 79 LEU A N 1
ATOM 663 C CA . LEU A 1 79 ? -1.190 1.118 -18.113 1.00 95.00 79 LEU A CA 1
ATOM 664 C C . LEU A 1 79 ? -1.547 1.874 -19.395 1.00 95.00 79 LEU A C 1
ATOM 666 O O . LEU A 1 79 ? -0.787 1.811 -20.360 1.00 95.00 79 LEU A O 1
ATOM 670 N N . GLU A 1 80 ? -2.660 2.608 -19.416 1.00 94.56 80 GLU A N 1
ATOM 671 C CA . GLU A 1 80 ? -3.047 3.398 -20.590 1.00 94.56 80 GLU A CA 1
ATOM 672 C C . GLU A 1 80 ? -2.072 4.559 -20.837 1.00 94.56 80 GLU A C 1
ATOM 674 O O . GLU A 1 80 ? -1.586 4.710 -21.957 1.00 94.56 80 GLU A O 1
ATOM 679 N N . GLU A 1 81 ? -1.675 5.303 -19.801 1.00 92.62 81 GLU A N 1
ATOM 680 C CA . GLU A 1 81 ? -0.657 6.356 -19.926 1.00 92.62 81 GLU A CA 1
ATOM 681 C C . GLU A 1 81 ? 0.666 5.803 -20.465 1.00 92.62 81 GLU A C 1
ATOM 683 O O . GLU A 1 81 ? 1.234 6.348 -21.419 1.00 92.62 81 GLU A O 1
ATOM 688 N N . ARG A 1 82 ? 1.129 4.669 -19.919 1.00 91.06 82 ARG A N 1
ATOM 689 C CA . ARG A 1 82 ? 2.355 4.000 -20.373 1.00 91.06 82 ARG A CA 1
ATOM 690 C C . ARG A 1 82 ? 2.280 3.637 -21.855 1.00 91.06 82 ARG A C 1
ATOM 692 O O . ARG A 1 82 ? 3.247 3.847 -22.581 1.00 91.06 82 ARG A O 1
ATOM 699 N N . ARG A 1 83 ? 1.145 3.108 -22.327 1.00 88.88 83 ARG A N 1
ATOM 700 C CA . ARG A 1 83 ? 0.959 2.726 -23.741 1.00 88.88 83 ARG A CA 1
ATOM 701 C C . ARG A 1 83 ? 1.113 3.905 -24.699 1.00 88.88 83 ARG A C 1
ATOM 703 O O . ARG A 1 83 ? 1.483 3.686 -25.850 1.00 88.88 83 ARG A O 1
ATOM 710 N N . HIS A 1 84 ? 0.827 5.123 -24.246 1.00 86.81 84 HIS A N 1
ATOM 711 C CA . HIS A 1 84 ? 0.910 6.328 -25.068 1.00 86.81 84 HIS A CA 1
ATOM 712 C C . HIS A 1 84 ? 2.257 7.043 -24.986 1.00 86.81 84 HIS A C 1
ATOM 714 O O . HIS A 1 84 ? 2.633 7.721 -25.941 1.00 86.81 84 HIS A O 1
ATOM 720 N N . THR A 1 85 ? 2.967 6.916 -23.866 1.00 84.50 85 THR A N 1
ATOM 721 C CA . THR A 1 85 ? 4.109 7.788 -23.560 1.00 84.50 85 THR A CA 1
ATOM 722 C C . THR A 1 85 ? 5.445 7.061 -23.442 1.00 84.50 85 THR A C 1
ATOM 724 O O . THR A 1 85 ? 6.477 7.709 -23.589 1.00 84.50 85 THR A O 1
ATOM 727 N N . TRP A 1 86 ? 5.459 5.750 -23.178 1.00 86.00 86 TRP A N 1
ATOM 728 C CA . TRP A 1 86 ? 6.682 5.012 -22.833 1.00 86.00 86 TRP A CA 1
ATOM 729 C C . TRP A 1 86 ? 7.091 4.023 -23.925 1.00 86.00 86 TRP A C 1
ATOM 731 O O . TRP A 1 86 ? 6.263 3.498 -24.678 1.00 86.00 86 TRP A O 1
ATOM 741 N N . GLY A 1 87 ? 8.384 3.704 -23.985 1.00 80.38 87 GLY A N 1
ATOM 742 C CA . GLY A 1 87 ? 8.893 2.624 -24.820 1.00 80.38 87 GLY A CA 1
ATOM 743 C C . GLY A 1 87 ? 8.325 1.263 -24.406 1.00 80.38 87 GLY A C 1
ATOM 744 O O . GLY A 1 87 ? 8.177 0.948 -23.226 1.00 80.38 87 GLY A O 1
ATOM 745 N N . ALA A 1 88 ? 8.060 0.391 -25.385 1.00 75.75 88 ALA A N 1
ATOM 746 C CA . ALA A 1 88 ? 7.421 -0.910 -25.150 1.00 75.75 88 ALA A CA 1
ATOM 747 C C . ALA A 1 88 ? 8.134 -1.785 -24.095 1.00 75.75 88 ALA A C 1
ATOM 749 O O . ALA A 1 88 ? 7.478 -2.581 -23.425 1.00 75.75 88 ALA A O 1
ATOM 750 N N . ARG A 1 89 ? 9.454 -1.621 -23.921 1.00 79.62 89 ARG A N 1
ATOM 751 C CA . ARG A 1 89 ? 10.302 -2.415 -23.012 1.00 79.62 89 ARG A CA 1
ATOM 752 C C . ARG A 1 89 ? 10.685 -1.708 -21.708 1.00 79.62 89 ARG A C 1
ATOM 754 O O . ARG A 1 89 ? 11.468 -2.269 -20.949 1.00 79.62 89 ARG A O 1
ATOM 761 N N . GLU A 1 90 ? 10.185 -0.503 -21.453 1.00 87.56 90 GLU A N 1
ATOM 762 C CA . GLU A 1 90 ? 10.528 0.223 -20.227 1.00 87.56 90 GLU A CA 1
ATOM 763 C C . GLU A 1 90 ? 9.848 -0.424 -19.009 1.00 87.56 90 GLU A C 1
ATOM 765 O O . GLU A 1 90 ? 8.627 -0.636 -19.041 1.00 87.56 90 GLU A O 1
ATOM 770 N N . PRO A 1 91 ? 10.603 -0.778 -17.954 1.00 92.81 91 PRO A N 1
ATOM 771 C CA . PRO A 1 91 ? 10.035 -1.391 -16.761 1.00 92.81 91 PRO A CA 1
ATOM 772 C C . PRO A 1 91 ? 9.180 -0.383 -15.989 1.00 92.81 91 PRO A C 1
ATOM 774 O O . PRO A 1 91 ? 9.435 0.819 -16.010 1.00 92.81 91 PRO A O 1
ATOM 777 N N . LEU A 1 92 ? 8.152 -0.874 -15.297 1.00 94.94 92 LEU A N 1
ATOM 778 C CA . LEU A 1 92 ? 7.218 -0.023 -14.562 1.00 94.94 92 LEU A CA 1
ATOM 779 C C . LEU A 1 92 ? 7.628 0.084 -13.090 1.00 94.94 92 LEU A C 1
ATOM 781 O O . LEU A 1 92 ? 7.491 -0.875 -12.335 1.00 94.94 92 LEU A O 1
ATOM 785 N N . LEU A 1 93 ? 8.103 1.253 -12.667 1.00 96.31 93 LEU A N 1
ATOM 786 C CA . LEU A 1 93 ? 8.299 1.571 -11.253 1.00 96.31 93 LEU A CA 1
ATOM 787 C C . LEU A 1 93 ? 7.117 2.397 -10.739 1.00 96.31 93 LEU A C 1
ATOM 789 O O . LEU A 1 93 ? 6.849 3.487 -11.239 1.00 96.31 93 LEU A O 1
ATOM 793 N N . ILE A 1 94 ? 6.436 1.894 -9.713 1.00 97.81 94 ILE A N 1
ATOM 794 C CA . ILE A 1 94 ? 5.404 2.621 -8.969 1.00 97.81 94 ILE A CA 1
ATOM 795 C C . ILE A 1 94 ? 5.961 2.888 -7.576 1.00 97.81 94 ILE A C 1
ATOM 797 O O . ILE A 1 94 ? 6.392 1.955 -6.906 1.00 97.81 94 ILE A O 1
ATOM 801 N N . VAL A 1 95 ? 5.955 4.147 -7.136 1.00 97.94 95 VAL A N 1
ATOM 802 C CA . VAL A 1 95 ? 6.389 4.527 -5.785 1.00 97.94 95 VAL A CA 1
ATOM 803 C C . VAL A 1 95 ? 5.201 5.096 -5.022 1.00 97.94 95 VAL A C 1
ATOM 805 O O . VAL A 1 95 ? 4.631 6.111 -5.417 1.00 97.94 95 VAL A O 1
ATOM 808 N N . GLU A 1 96 ? 4.840 4.449 -3.919 1.00 98.25 96 GLU A N 1
ATOM 809 C CA . GLU A 1 96 ? 3.814 4.903 -2.983 1.00 98.25 96 GLU A CA 1
ATOM 810 C C . GLU A 1 96 ? 4.469 5.380 -1.680 1.00 98.2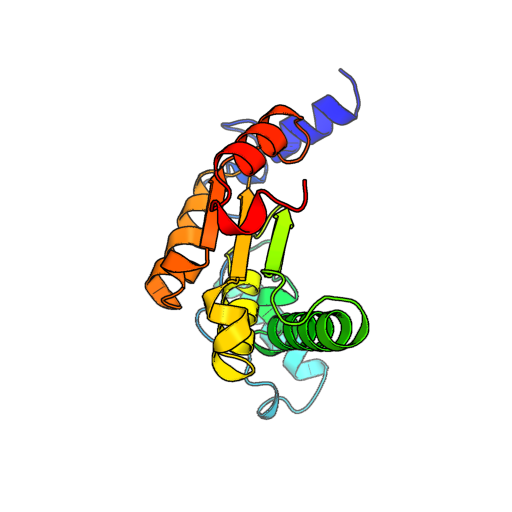5 96 GLU A C 1
ATOM 812 O O . GLU A 1 96 ? 5.327 4.703 -1.110 1.00 98.25 96 GLU A O 1
ATOM 817 N N . ILE A 1 97 ? 4.065 6.553 -1.192 1.00 97.56 97 ILE A N 1
ATOM 818 C CA . ILE A 1 97 ? 4.489 7.080 0.110 1.00 97.56 97 ILE A CA 1
ATOM 819 C C . ILE A 1 97 ? 3.321 6.901 1.076 1.00 97.56 97 ILE A C 1
ATOM 821 O O . ILE A 1 9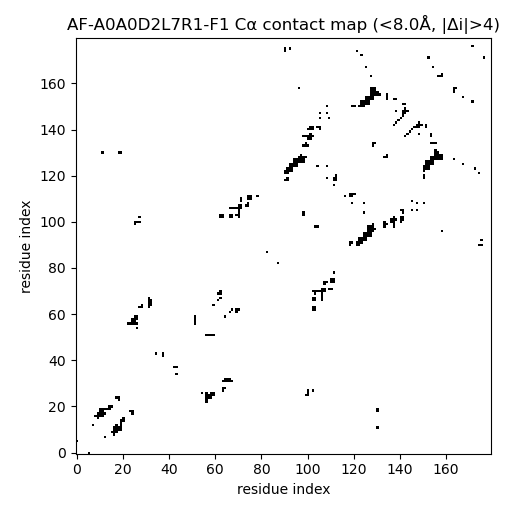7 ? 2.239 7.434 0.834 1.00 97.56 97 ILE A O 1
ATOM 825 N N . GLY A 1 98 ? 3.543 6.176 2.171 1.00 95.19 98 GLY A N 1
ATOM 826 C CA . GLY A 1 98 ? 2.513 5.895 3.169 1.00 95.19 98 GLY A CA 1
ATOM 827 C C . GLY A 1 98 ? 1.445 4.922 2.668 1.00 95.19 98 GLY A C 1
ATOM 828 O O . GLY A 1 98 ? 0.257 5.237 2.711 1.00 95.19 98 GLY A O 1
ATOM 829 N N . GLY A 1 99 ? 1.850 3.732 2.210 1.00 95.00 99 GLY A N 1
ATOM 830 C CA . GLY A 1 99 ? 0.944 2.734 1.619 1.00 95.00 99 GLY A CA 1
ATOM 831 C C . GLY A 1 99 ? -0.064 2.085 2.574 1.00 95.00 99 GLY A C 1
ATOM 832 O O . GLY A 1 99 ? -0.786 1.156 2.198 1.00 95.00 99 GLY A O 1
ATOM 833 N N . GLY A 1 100 ? -0.128 2.547 3.828 1.00 94.31 100 GLY A N 1
ATOM 834 C CA . GLY A 1 100 ? -1.136 2.146 4.800 1.00 94.31 100 GLY A CA 1
ATOM 835 C C . GLY A 1 100 ? -1.134 0.637 5.022 1.00 94.31 100 GLY A C 1
ATOM 836 O O . GLY A 1 100 ? -0.130 0.060 5.425 1.00 94.31 100 GLY A O 1
ATOM 837 N N . THR A 1 101 ? -2.261 -0.012 4.751 1.00 95.31 101 THR A N 1
ATOM 838 C CA . THR A 1 101 ? -2.446 -1.463 4.908 1.00 95.31 101 THR A CA 1
ATOM 839 C C . THR A 1 101 ? -1.866 -2.295 3.759 1.00 95.31 101 THR A C 1
ATOM 841 O O . THR A 1 101 ? -1.844 -3.517 3.856 1.00 95.31 101 THR A O 1
ATOM 844 N N . GLY A 1 102 ? -1.432 -1.670 2.658 1.00 97.38 102 GLY A N 1
ATOM 845 C CA . GLY A 1 102 ? -0.991 -2.356 1.439 1.00 97.38 102 GLY A CA 1
ATOM 846 C C . GLY A 1 102 ? -2.122 -2.767 0.487 1.00 97.38 102 GLY A C 1
ATOM 847 O O . GLY A 1 102 ? -1.852 -3.327 -0.572 1.00 97.38 102 GLY A O 1
ATOM 848 N N . SER A 1 103 ? -3.388 -2.469 0.803 1.00 97.69 103 SER A N 1
ATOM 849 C CA . SER A 1 103 ? -4.523 -2.815 -0.071 1.00 97.69 103 SER A CA 1
ATOM 850 C C . SER A 1 103 ? -4.480 -2.147 -1.443 1.00 97.69 103 SER A C 1
ATOM 852 O O . SER A 1 103 ? -4.946 -2.748 -2.416 1.00 97.69 103 SER A O 1
ATOM 854 N N . LEU A 1 104 ? -3.946 -0.920 -1.531 1.00 98.56 104 LEU A N 1
ATOM 855 C CA . LEU A 1 104 ? -3.780 -0.241 -2.815 1.00 98.56 104 LEU A CA 1
ATOM 856 C C . LEU A 1 104 ? -2.767 -0.993 -3.679 1.00 98.56 104 LEU A C 1
ATOM 858 O O . LEU A 1 104 ? -3.122 -1.423 -4.774 1.00 98.56 104 LEU A O 1
ATOM 862 N N . ALA A 1 105 ? -1.563 -1.217 -3.146 1.00 98.69 105 ALA A N 1
ATOM 863 C CA . ALA A 1 105 ? -0.501 -1.965 -3.809 1.00 98.69 105 ALA A CA 1
ATOM 864 C C . ALA A 1 105 ? -0.973 -3.343 -4.293 1.00 98.69 105 ALA A C 1
ATOM 866 O O . ALA A 1 105 ? -0.794 -3.666 -5.465 1.00 98.69 105 ALA A O 1
ATOM 867 N N . ALA A 1 106 ? -1.651 -4.114 -3.434 1.00 98.50 106 ALA A N 1
ATOM 868 C CA . ALA A 1 106 ? -2.213 -5.411 -3.808 1.00 98.50 106 ALA A CA 1
ATOM 869 C C . ALA A 1 106 ? -3.197 -5.290 -4.986 1.00 98.50 106 ALA A C 1
ATOM 871 O O . ALA A 1 106 ? -3.006 -5.924 -6.014 1.00 98.50 106 ALA A O 1
ATOM 872 N N . SER A 1 107 ? -4.185 -4.392 -4.890 1.00 98.69 107 SER A N 1
ATOM 873 C CA . SER A 1 107 ? -5.203 -4.229 -5.941 1.00 98.69 107 SER A CA 1
ATOM 874 C C . SER A 1 107 ? -4.626 -3.725 -7.271 1.00 98.69 107 SER A C 1
ATOM 876 O O . SER A 1 107 ? -5.165 -4.030 -8.336 1.00 98.69 107 SER A O 1
ATOM 878 N N . VAL A 1 108 ? -3.569 -2.908 -7.217 1.00 98.88 108 VAL A N 1
ATOM 879 C CA . VAL A 1 108 ? -2.858 -2.427 -8.406 1.00 98.88 108 VAL A CA 1
ATOM 880 C C . VAL A 1 108 ? -2.082 -3.568 -9.057 1.00 98.88 108 VAL A C 1
ATOM 882 O O . VAL A 1 108 ? -2.204 -3.769 -10.264 1.00 98.88 108 VAL A O 1
ATOM 885 N N . LEU A 1 109 ? -1.312 -4.324 -8.273 1.00 98.81 109 LEU A N 1
ATOM 886 C CA . LEU A 1 109 ? -0.500 -5.434 -8.769 1.00 98.81 109 LEU A CA 1
ATOM 887 C C . LEU A 1 109 ? -1.360 -6.579 -9.313 1.00 98.81 109 LEU A C 1
ATOM 889 O O . LEU A 1 109 ? -1.038 -7.077 -10.390 1.00 98.81 109 LEU A O 1
ATOM 893 N N . ASP A 1 110 ? -2.482 -6.903 -8.662 1.00 98.69 110 ASP A N 1
ATOM 894 C CA . ASP A 1 110 ? -3.479 -7.862 -9.156 1.00 98.69 110 ASP A CA 1
ATOM 895 C C . ASP A 1 110 ? -3.940 -7.468 -10.567 1.00 98.69 110 ASP A C 1
ATOM 897 O O . ASP A 1 110 ? -3.899 -8.262 -11.506 1.00 98.69 110 ASP A O 1
ATOM 901 N N . PHE A 1 111 ? -4.334 -6.201 -10.749 1.00 98.75 111 PHE A N 1
ATOM 902 C CA . PHE A 1 111 ? -4.820 -5.724 -12.042 1.00 98.75 111 PHE A CA 1
ATOM 903 C C . PHE A 1 111 ? -3.748 -5.767 -13.128 1.00 98.75 111 PHE A C 1
ATOM 905 O O . PHE A 1 111 ? -4.042 -6.185 -14.244 1.00 98.75 111 PHE A O 1
ATOM 912 N N . ILE A 1 112 ? -2.524 -5.320 -12.831 1.00 98.50 112 ILE A N 1
ATOM 913 C CA . ILE A 1 112 ? -1.429 -5.326 -13.811 1.00 98.50 112 ILE A CA 1
ATOM 914 C C . ILE A 1 112 ? -1.091 -6.772 -14.193 1.00 98.50 112 ILE A C 1
ATOM 916 O O . ILE A 1 112 ? -0.954 -7.055 -15.379 1.00 98.50 112 ILE A O 1
ATOM 920 N N . ALA A 1 113 ? -1.015 -7.686 -13.220 1.00 98.44 113 ALA A N 1
ATOM 921 C CA . ALA A 1 113 ? -0.745 -9.101 -13.467 1.00 98.44 113 ALA A CA 1
ATOM 922 C C . ALA A 1 113 ? -1.794 -9.746 -14.384 1.00 98.44 113 ALA A C 1
ATOM 924 O O . ALA A 1 113 ? -1.437 -10.521 -15.268 1.00 98.44 113 ALA A O 1
ATOM 925 N N . GLU A 1 114 ? -3.073 -9.414 -14.199 1.00 98.44 114 GLU A N 1
ATOM 926 C CA . GLU A 1 114 ? -4.159 -9.907 -15.049 1.00 98.44 114 GLU A CA 1
ATOM 927 C C . GLU A 1 114 ? -4.187 -9.250 -16.438 1.00 98.44 114 GLU A C 1
ATOM 929 O O . GLU A 1 114 ? -4.412 -9.929 -17.441 1.00 98.44 114 GLU A O 1
ATOM 934 N N . ALA A 1 115 ? -4.011 -7.928 -16.505 1.00 97.56 115 ALA A N 1
ATOM 935 C CA . ALA A 1 115 ? -4.221 -7.151 -17.724 1.00 97.56 115 ALA A CA 1
ATOM 936 C C . ALA A 1 115 ? -3.021 -7.195 -18.679 1.00 97.56 115 ALA A C 1
ATOM 938 O O . ALA A 1 115 ? -3.211 -7.227 -19.895 1.00 97.56 115 ALA A O 1
ATOM 939 N N . ASP A 1 116 ? -1.800 -7.181 -18.143 1.00 95.69 116 ASP A N 1
ATOM 940 C CA . ASP A 1 116 ? -0.563 -7.211 -18.921 1.00 95.69 116 ASP A CA 1
ATOM 941 C C . ASP A 1 116 ? 0.555 -7.948 -18.152 1.00 95.69 116 ASP A C 1
ATOM 943 O O . ASP A 1 116 ? 1.396 -7.325 -17.489 1.00 95.69 116 ASP A O 1
ATOM 947 N N . PRO A 1 117 ? 0.605 -9.292 -18.255 1.00 96.19 117 PRO A N 1
ATOM 948 C CA . PRO A 1 117 ? 1.632 -10.102 -17.602 1.00 96.19 117 PRO A CA 1
ATOM 949 C C . PRO A 1 117 ? 3.064 -9.740 -18.021 1.00 96.19 117 PRO A C 1
ATOM 951 O O . PRO A 1 117 ? 4.009 -9.960 -17.260 1.00 96.19 117 PRO A O 1
ATOM 954 N N . VAL A 1 118 ? 3.242 -9.193 -19.230 1.00 93.38 118 VAL A N 1
ATOM 955 C CA . VAL A 1 118 ? 4.557 -8.796 -19.744 1.00 93.38 118 VAL A CA 1
ATOM 956 C C . VAL A 1 118 ? 5.037 -7.558 -19.002 1.00 93.38 118 VAL A C 1
ATOM 958 O O . VAL A 1 118 ? 6.148 -7.574 -18.472 1.00 93.38 118 VAL A O 1
ATOM 961 N N . VAL A 1 119 ? 4.201 -6.523 -18.885 1.00 94.62 119 VAL A N 1
ATOM 962 C CA . VAL A 1 119 ? 4.525 -5.345 -18.065 1.00 94.62 119 VAL A CA 1
ATOM 963 C C . VAL A 1 119 ? 4.728 -5.760 -16.612 1.00 94.62 119 VAL A C 1
ATOM 965 O O . VAL A 1 119 ? 5.775 -5.437 -16.049 1.00 94.62 119 VAL A O 1
ATOM 968 N N . TYR A 1 120 ? 3.811 -6.554 -16.045 1.00 97.44 120 TYR A N 1
ATOM 969 C CA . TYR A 1 120 ? 3.901 -7.052 -14.669 1.00 97.44 120 TYR A CA 1
ATOM 970 C C . TYR A 1 120 ? 5.239 -7.739 -14.361 1.00 97.44 120 TYR A C 1
ATOM 972 O O . TYR A 1 120 ? 5.820 -7.485 -13.308 1.00 97.44 120 TYR A O 1
ATOM 980 N N . SER A 1 121 ? 5.780 -8.540 -15.288 1.00 95.94 121 SER A N 1
ATOM 981 C CA . SER A 1 121 ? 7.075 -9.224 -15.111 1.00 95.94 121 SER A CA 1
ATOM 982 C C . SER A 1 121 ? 8.264 -8.280 -14.883 1.00 95.94 121 SER A C 1
ATOM 984 O O . SER A 1 121 ? 9.298 -8.691 -14.360 1.00 95.94 121 SER A O 1
ATOM 986 N N . SER A 1 122 ? 8.106 -7.009 -15.253 1.00 94.81 122 SER A N 1
ATOM 987 C CA . SER A 1 122 ? 9.097 -5.945 -15.096 1.00 94.81 122 SER A CA 1
ATOM 988 C C . SER A 1 122 ? 8.655 -4.844 -14.122 1.00 94.81 122 SER A C 1
ATOM 990 O O . SER A 1 122 ? 9.348 -3.833 -13.982 1.00 94.81 122 SER A O 1
ATOM 992 N N . THR A 1 123 ? 7.525 -5.034 -13.435 1.00 97.19 123 THR A N 1
ATOM 993 C CA . THR A 1 123 ? 6.970 -4.065 -12.490 1.00 97.19 123 THR A CA 1
ATOM 994 C C . THR A 1 123 ? 7.658 -4.160 -11.131 1.00 97.19 123 THR A C 1
ATOM 996 O O . THR A 1 123 ? 7.909 -5.241 -10.601 1.00 97.19 123 THR A O 1
ATOM 999 N N . THR A 1 124 ? 7.921 -3.010 -10.522 1.00 98.38 124 THR A N 1
ATOM 1000 C CA . THR A 1 124 ? 8.257 -2.897 -9.103 1.00 98.38 124 THR A CA 1
ATOM 1001 C C . THR A 1 124 ? 7.343 -1.866 -8.467 1.00 98.38 124 THR A C 1
ATOM 1003 O O . THR A 1 124 ? 7.277 -0.725 -8.912 1.00 98.38 124 THR A O 1
ATOM 1006 N N . TYR A 1 125 ? 6.640 -2.270 -7.419 1.00 98.69 125 TYR A N 1
ATOM 1007 C CA . TYR A 1 125 ? 5.835 -1.405 -6.576 1.00 98.69 125 TYR A CA 1
ATOM 1008 C C . TYR A 1 125 ? 6.595 -1.177 -5.274 1.00 98.69 125 TYR A C 1
ATOM 1010 O O . TYR A 1 125 ? 6.644 -2.050 -4.406 1.00 98.69 125 TYR A O 1
ATOM 1018 N N . ALA A 1 126 ? 7.227 -0.018 -5.150 1.00 98.31 126 ALA A N 1
ATOM 1019 C CA . ALA A 1 126 ? 7.964 0.379 -3.967 1.00 98.31 126 ALA A CA 1
ATOM 1020 C C . ALA A 1 126 ? 7.073 1.173 -3.009 1.00 98.31 126 ALA A C 1
ATOM 1022 O O . ALA A 1 126 ? 6.338 2.063 -3.432 1.00 98.31 126 ALA A O 1
ATOM 1023 N N . CYS A 1 127 ? 7.161 0.878 -1.714 1.00 97.88 127 CYS A N 1
ATOM 1024 C CA . CYS A 1 127 ? 6.419 1.598 -0.685 1.00 97.88 127 CYS A CA 1
ATOM 1025 C C . CYS A 1 127 ? 7.369 2.154 0.378 1.00 97.88 127 CYS A C 1
ATOM 1027 O O . CYS A 1 127 ? 8.060 1.385 1.047 1.00 97.88 127 CYS A O 1
ATOM 1029 N N . LEU A 1 128 ? 7.388 3.479 0.539 1.00 97.75 128 LEU A N 1
ATOM 1030 C CA . LEU A 1 128 ? 8.073 4.174 1.631 1.00 97.75 128 LEU A CA 1
ATOM 1031 C C . LEU A 1 128 ? 7.089 4.344 2.793 1.00 97.75 128 LEU A C 1
ATOM 1033 O O . LEU A 1 128 ? 6.129 5.107 2.690 1.00 97.75 128 LEU A O 1
ATOM 1037 N N . GLU A 1 129 ? 7.313 3.632 3.892 1.00 95.94 129 GLU A N 1
ATOM 1038 C CA . GLU A 1 129 ? 6.427 3.641 5.058 1.00 95.94 129 GLU A CA 1
ATOM 1039 C C . GLU A 1 129 ? 7.222 3.865 6.345 1.00 95.94 129 GLU A C 1
ATOM 1041 O O . GLU A 1 129 ? 8.030 3.027 6.730 1.00 95.94 129 GLU A O 1
ATOM 1046 N N . ILE A 1 130 ? 6.977 4.964 7.055 1.00 94.69 130 ILE A N 1
ATOM 1047 C CA . ILE A 1 130 ? 7.702 5.292 8.291 1.00 94.69 130 ILE A CA 1
ATOM 1048 C C . ILE A 1 130 ? 7.295 4.386 9.464 1.00 94.69 130 ILE A C 1
ATOM 1050 O O . ILE A 1 130 ? 8.123 4.048 10.312 1.00 94.69 130 ILE A O 1
ATOM 1054 N N . SER A 1 131 ? 6.042 3.928 9.510 1.00 91.69 131 SER A N 1
ATOM 1055 C CA . SER A 1 131 ? 5.552 3.062 10.580 1.00 91.69 131 SER A CA 1
ATOM 1056 C C . SER A 1 131 ? 6.008 1.620 10.373 1.00 91.69 131 SER A C 1
ATOM 1058 O O . SER A 1 131 ? 5.567 0.941 9.444 1.00 91.69 131 SER A O 1
ATOM 1060 N N . GLN A 1 132 ? 6.831 1.104 11.291 1.00 90.88 132 GLN A N 1
ATOM 1061 C CA . GLN A 1 132 ? 7.284 -0.292 11.247 1.00 90.88 132 GLN A CA 1
ATOM 1062 C C . GLN A 1 132 ? 6.098 -1.266 11.169 1.00 90.88 132 GLN A C 1
ATOM 1064 O O . GLN A 1 132 ? 6.088 -2.183 10.349 1.00 90.88 132 GLN A O 1
ATOM 1069 N N . ARG A 1 133 ? 5.062 -1.018 11.974 1.00 90.06 133 ARG A N 1
ATOM 1070 C CA . ARG A 1 133 ? 3.848 -1.834 12.017 1.00 90.06 133 ARG A CA 1
ATOM 1071 C C . ARG A 1 133 ? 3.116 -1.863 10.674 1.00 90.06 133 ARG A C 1
ATOM 1073 O O . ARG A 1 133 ? 2.709 -2.933 10.228 1.00 90.06 133 ARG A O 1
ATOM 1080 N N . LEU A 1 134 ? 2.910 -0.703 10.044 1.00 92.69 134 LEU A N 1
ATOM 1081 C CA . LEU A 1 134 ? 2.243 -0.645 8.739 1.00 92.69 134 LEU A CA 1
ATOM 1082 C C . LEU A 1 134 ? 3.117 -1.276 7.653 1.00 92.69 134 LEU A C 1
ATOM 1084 O O . LEU A 1 134 ? 2.603 -2.013 6.819 1.00 92.69 134 LEU A O 1
ATOM 1088 N N . SER A 1 135 ? 4.438 -1.095 7.719 1.00 94.19 135 SER A N 1
ATOM 1089 C CA . SER A 1 135 ? 5.383 -1.744 6.807 1.00 94.19 135 SER A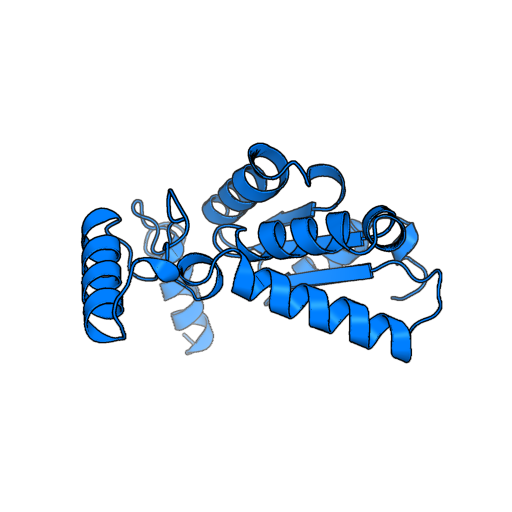 CA 1
ATOM 1090 C C . SER A 1 135 ? 5.317 -3.279 6.895 1.00 94.19 135 SER A C 1
ATOM 1092 O O . SER A 1 135 ? 5.365 -3.972 5.877 1.00 94.19 135 SER A O 1
ATOM 1094 N N . GLU A 1 136 ? 5.164 -3.839 8.098 1.00 94.25 136 GLU A N 1
ATOM 1095 C CA . GLU A 1 136 ? 4.953 -5.279 8.305 1.00 94.25 136 GLU A CA 1
ATOM 1096 C C . GLU A 1 136 ? 3.591 -5.746 7.773 1.00 94.25 136 GLU A C 1
ATOM 1098 O O . GLU A 1 136 ? 3.521 -6.761 7.077 1.00 94.25 136 GLU A O 1
ATOM 1103 N N . LEU A 1 137 ? 2.524 -4.980 8.018 1.00 94.38 137 LEU A N 1
ATOM 1104 C CA . LEU A 1 137 ? 1.190 -5.277 7.488 1.00 94.38 137 LEU A CA 1
ATOM 1105 C C . LEU A 1 137 ? 1.152 -5.242 5.952 1.00 94.38 137 LEU A C 1
ATOM 1107 O O . LEU A 1 137 ? 0.495 -6.080 5.336 1.00 94.38 137 LEU A O 1
ATOM 1111 N N . GLN A 1 138 ? 1.876 -4.315 5.326 1.00 96.44 138 GLN A N 1
ATOM 1112 C CA . GLN A 1 138 ? 2.031 -4.247 3.873 1.00 96.44 138 GLN A CA 1
ATOM 1113 C C . GLN A 1 138 ? 2.728 -5.497 3.333 1.00 96.44 138 GLN A C 1
ATOM 1115 O O . GLN A 1 138 ? 2.260 -6.078 2.358 1.00 96.44 138 GLN A O 1
ATOM 1120 N N . ARG A 1 139 ? 3.804 -5.965 3.987 1.00 96.94 139 ARG A N 1
ATOM 1121 C CA . ARG A 1 139 ? 4.460 -7.236 3.630 1.00 96.94 139 ARG A CA 1
ATOM 1122 C C . ARG A 1 139 ? 3.481 -8.402 3.694 1.00 96.94 139 ARG A C 1
ATOM 1124 O O . ARG A 1 139 ? 3.404 -9.171 2.741 1.00 96.94 139 ARG A O 1
ATOM 1131 N N . GLN A 1 140 ? 2.710 -8.512 4.773 1.00 96.88 140 GLN A N 1
ATOM 1132 C CA . GLN A 1 140 ? 1.710 -9.570 4.902 1.00 96.88 140 GLN A CA 1
ATOM 1133 C C . GLN A 1 140 ? 0.638 -9.474 3.809 1.00 96.88 140 GLN A C 1
ATOM 1135 O O . GLN A 1 140 ? 0.374 -10.458 3.129 1.00 96.88 140 GLN A O 1
ATOM 1140 N N . THR A 1 141 ? 0.061 -8.293 3.601 1.00 97.12 141 THR A N 1
ATOM 1141 C CA . THR A 1 141 ? -1.050 -8.096 2.659 1.00 97.12 141 THR A CA 1
ATOM 1142 C C . THR A 1 141 ? -0.614 -8.301 1.209 1.00 97.12 141 THR A C 1
ATOM 1144 O O . THR A 1 141 ? -1.299 -8.978 0.449 1.00 97.12 141 THR A O 1
ATOM 1147 N N . VAL A 1 142 ? 0.522 -7.727 0.811 1.00 98.25 142 VAL A N 1
ATOM 1148 C CA . VAL A 1 142 ? 0.953 -7.712 -0.592 1.00 98.25 142 VAL A CA 1
ATOM 1149 C C . VAL A 1 142 ? 1.757 -8.961 -0.946 1.00 98.25 142 VAL A C 1
ATOM 1151 O O . VAL A 1 142 ? 1.493 -9.587 -1.968 1.00 98.25 142 VAL A O 1
ATOM 1154 N N . ALA A 1 143 ? 2.729 -9.349 -0.115 1.00 96.75 143 ALA A N 1
ATOM 1155 C CA . ALA A 1 143 ? 3.577 -10.503 -0.408 1.00 96.75 143 ALA A CA 1
ATOM 1156 C C . ALA A 1 143 ? 2.962 -11.825 0.066 1.00 96.75 143 ALA A C 1
ATOM 1158 O O . ALA A 1 143 ? 3.108 -12.831 -0.623 1.00 96.75 143 ALA A O 1
ATOM 1159 N N . GLY A 1 144 ? 2.290 -11.825 1.221 1.00 96.19 144 GLY A N 1
ATOM 1160 C CA . GLY A 1 144 ? 1.645 -13.011 1.785 1.00 96.19 144 GLY A CA 1
ATOM 1161 C C . GLY A 1 144 ? 0.300 -13.305 1.129 1.00 96.19 144 GLY A C 1
ATOM 1162 O O . GLY A 1 144 ? 0.173 -14.280 0.396 1.00 96.19 144 GLY A O 1
ATOM 1163 N N . ASP A 1 145 ? -0.692 -12.452 1.380 1.00 96.50 145 ASP A N 1
ATOM 1164 C CA . ASP A 1 145 ? -2.082 -12.717 0.995 1.00 96.50 145 ASP A CA 1
ATOM 1165 C C . ASP A 1 145 ? -2.309 -12.591 -0.519 1.00 96.50 145 ASP A C 1
ATOM 1167 O O . ASP A 1 145 ? -2.995 -13.425 -1.103 1.00 96.50 145 ASP A O 1
ATOM 1171 N N . ALA A 1 146 ? -1.746 -11.556 -1.155 1.00 97.38 146 ALA A N 1
ATOM 1172 C CA . ALA A 1 146 ? -1.895 -11.314 -2.595 1.00 97.38 146 ALA A CA 1
ATOM 1173 C C . ALA A 1 146 ? -0.806 -11.988 -3.457 1.00 97.38 146 ALA A C 1
ATOM 1175 O O . ALA A 1 146 ? -0.920 -12.040 -4.675 1.00 97.38 146 ALA A O 1
ATOM 1176 N N . GLY A 1 147 ? 0.261 -12.523 -2.851 1.00 98.06 147 GLY A N 1
ATOM 1177 C CA . GLY A 1 147 ? 1.293 -13.276 -3.576 1.00 98.06 147 GLY A CA 1
ATOM 1178 C C . GLY A 1 147 ? 2.231 -12.440 -4.462 1.00 98.06 147 GLY A C 1
ATOM 1179 O O . GLY A 1 147 ? 2.949 -12.996 -5.293 1.00 98.06 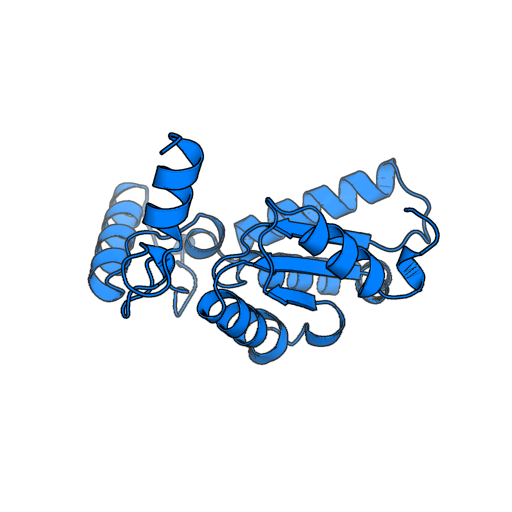147 GLY A O 1
ATOM 1180 N N . HIS A 1 148 ? 2.294 -11.119 -4.280 1.00 98.50 148 HIS A N 1
ATOM 1181 C CA . HIS A 1 148 ? 3.107 -10.215 -5.104 1.00 98.50 148 HIS A CA 1
ATOM 1182 C C . HIS A 1 148 ? 4.502 -9.917 -4.532 1.00 98.50 148 HIS A C 1
ATOM 1184 O O . HIS A 1 148 ? 5.087 -8.873 -4.814 1.00 98.50 148 HIS A O 1
ATOM 1190 N N . GLY A 1 149 ? 5.078 -10.827 -3.741 1.00 97.62 149 GLY A N 1
ATOM 1191 C CA . GLY A 1 149 ? 6.356 -10.587 -3.057 1.00 97.62 149 GLY A CA 1
ATOM 1192 C C . GLY A 1 149 ? 7.526 -10.248 -3.989 1.00 97.62 149 GLY A C 1
ATOM 1193 O O . GLY A 1 149 ? 8.375 -9.444 -3.626 1.00 97.62 149 GLY A O 1
ATOM 1194 N N . ALA A 1 150 ? 7.548 -10.800 -5.205 1.00 97.31 150 ALA A N 1
ATOM 1195 C CA . ALA A 1 150 ? 8.594 -10.513 -6.192 1.00 97.31 150 ALA A CA 1
ATOM 1196 C C . ALA A 1 150 ? 8.464 -9.125 -6.848 1.00 97.31 150 ALA A C 1
ATOM 1198 O O . ALA A 1 150 ? 9.454 -8.591 -7.340 1.00 97.31 150 ALA A O 1
ATOM 1199 N N . ALA A 1 151 ? 7.259 -8.548 -6.857 1.00 98.31 151 ALA A N 1
ATOM 1200 C CA . ALA A 1 151 ? 6.979 -7.242 -7.450 1.00 98.31 151 ALA A CA 1
ATOM 1201 C C . ALA A 1 151 ? 6.878 -6.124 -6.399 1.00 98.31 151 ALA A C 1
ATOM 1203 O O . ALA A 1 151 ? 6.749 -4.960 -6.770 1.00 98.31 151 ALA A O 1
ATOM 1204 N N . PHE A 1 152 ? 6.928 -6.443 -5.102 1.00 98.56 152 PHE A N 1
ATOM 1205 C CA . PHE A 1 152 ? 6.725 -5.485 -4.018 1.00 98.56 152 PHE A CA 1
ATOM 1206 C C . PHE A 1 152 ? 8.020 -5.196 -3.252 1.00 98.56 152 PHE A C 1
ATOM 1208 O O . PHE A 1 152 ? 8.660 -6.104 -2.725 1.00 98.56 152 PHE A O 1
ATOM 1215 N N . LEU A 1 153 ? 8.378 -3.915 -3.145 1.00 98.00 153 LEU A N 1
ATOM 1216 C CA . LEU A 1 153 ? 9.569 -3.431 -2.447 1.00 98.00 153 LEU A CA 1
ATOM 1217 C C . LEU A 1 153 ? 9.173 -2.530 -1.260 1.00 98.00 153 LEU A C 1
ATOM 1219 O O . LEU A 1 153 ? 9.058 -1.312 -1.412 1.00 98.00 153 LEU A O 1
ATOM 1223 N N . PRO A 1 154 ? 8.953 -3.091 -0.060 1.00 97.19 154 PRO A N 1
ATOM 1224 C CA . PRO A 1 154 ? 8.655 -2.301 1.127 1.00 97.19 154 PRO A CA 1
ATOM 1225 C C . PRO A 1 154 ? 9.938 -1.755 1.762 1.00 97.19 154 PRO A C 1
ATOM 1227 O O . PRO A 1 154 ? 10.838 -2.518 2.115 1.00 97.19 154 PRO A O 1
ATOM 1230 N N . LEU A 1 155 ? 9.985 -0.448 2.000 1.00 96.94 155 LEU A N 1
ATOM 1231 C CA . LEU A 1 155 ? 11.042 0.226 2.748 1.00 96.94 155 LEU A CA 1
ATOM 1232 C C . LEU A 1 155 ? 10.444 0.895 3.985 1.00 96.94 155 LEU A C 1
ATOM 1234 O O . LEU A 1 155 ? 9.579 1.766 3.877 1.00 96.94 155 LEU A O 1
ATOM 1238 N N . ASN A 1 156 ? 10.927 0.508 5.169 1.00 96.19 156 ASN A N 1
ATOM 1239 C CA . ASN A 1 156 ? 10.569 1.210 6.394 1.00 96.19 156 ASN A CA 1
ATOM 1240 C C . ASN A 1 156 ? 11.422 2.481 6.529 1.00 96.19 156 ASN A C 1
ATOM 1242 O O . ASN A 1 156 ? 12.529 2.433 7.060 1.00 96.19 156 ASN A O 1
ATOM 1246 N N . ALA A 1 157 ? 10.948 3.589 5.962 1.00 95.38 157 ALA A N 1
ATOM 1247 C CA . ALA A 1 157 ? 11.680 4.847 5.904 1.00 95.38 157 ALA A CA 1
ATOM 1248 C C . ALA A 1 157 ? 10.730 6.050 5.805 1.00 95.38 157 ALA A C 1
ATOM 1250 O O . ALA A 1 157 ? 9.634 5.953 5.254 1.00 95.38 157 ALA A O 1
ATOM 1251 N N . ASP A 1 158 ? 11.172 7.197 6.322 1.00 94.12 158 ASP A N 1
ATOM 1252 C CA . ASP A 1 158 ? 10.447 8.465 6.227 1.00 94.12 158 ASP A CA 1
ATOM 1253 C C . ASP A 1 158 ? 10.657 9.104 4.846 1.00 94.12 158 ASP A C 1
ATOM 1255 O O . ASP A 1 158 ? 11.745 9.592 4.540 1.00 94.12 158 ASP A O 1
ATOM 1259 N N . GLY A 1 159 ? 9.604 9.143 4.022 1.00 93.94 159 GLY A N 1
ATOM 1260 C CA . GLY A 1 159 ? 9.629 9.781 2.700 1.00 93.94 159 GLY A CA 1
ATOM 1261 C C . GLY A 1 159 ? 9.929 11.287 2.725 1.00 93.94 159 GLY A C 1
ATOM 1262 O O . GLY A 1 159 ? 10.259 11.857 1.685 1.00 93.94 159 GLY A O 1
ATOM 1263 N N . GLY A 1 160 ? 9.864 11.936 3.893 1.00 92.69 160 GLY A N 1
ATOM 1264 C CA . GLY A 1 160 ? 10.328 13.307 4.105 1.00 92.69 160 GLY A CA 1
ATOM 1265 C C . GLY A 1 160 ? 11.852 13.457 4.200 1.00 92.69 160 GLY A C 1
ATOM 1266 O O . GLY A 1 160 ? 12.345 14.584 4.168 1.00 92.69 160 GLY A O 1
ATOM 1267 N N . GLN A 1 161 ? 12.611 12.357 4.297 1.00 94.06 161 GLN A N 1
ATOM 1268 C CA . GLN A 1 161 ? 14.073 12.365 4.431 1.00 94.06 161 GLN A CA 1
ATOM 1269 C C . GLN A 1 161 ? 14.759 11.951 3.128 1.00 94.06 161 GLN A C 1
ATOM 1271 O O . GLN A 1 161 ? 14.455 10.904 2.559 1.00 94.06 161 GLN A O 1
ATOM 1276 N N . ALA A 1 162 ? 15.779 12.704 2.705 1.00 96.19 162 ALA A N 1
ATOM 1277 C CA . ALA A 1 162 ? 16.581 12.371 1.520 1.00 96.19 162 ALA A CA 1
ATOM 1278 C C . ALA A 1 162 ? 17.178 10.949 1.582 1.00 96.19 162 ALA A C 1
ATOM 1280 O O . ALA A 1 162 ? 17.179 10.225 0.588 1.00 96.19 162 ALA A O 1
ATOM 1281 N N . ALA A 1 163 ? 17.588 10.508 2.776 1.00 96.81 163 ALA A N 1
ATOM 1282 C CA . ALA A 1 163 ? 18.134 9.172 3.000 1.00 96.81 163 ALA A CA 1
ATOM 1283 C C . ALA A 1 163 ? 17.160 8.035 2.626 1.00 96.81 163 ALA A C 1
ATOM 1285 O O . ALA A 1 163 ? 17.611 6.962 2.221 1.00 96.81 163 ALA A O 1
ATOM 1286 N N . ALA A 1 164 ? 15.842 8.252 2.725 1.00 96.75 164 ALA A N 1
ATOM 1287 C CA . ALA A 1 164 ? 14.843 7.263 2.317 1.00 96.75 164 ALA A CA 1
ATOM 1288 C C . ALA A 1 164 ? 14.850 7.046 0.798 1.00 96.75 164 ALA A C 1
ATOM 1290 O O . ALA A 1 164 ? 14.774 5.912 0.327 1.00 96.75 164 ALA A O 1
ATOM 1291 N N . TRP A 1 165 ? 15.018 8.124 0.034 1.00 96.19 165 TRP A N 1
ATOM 1292 C CA . TRP A 1 165 ? 15.091 8.088 -1.425 1.00 96.19 165 TRP A CA 1
ATOM 1293 C C . TRP A 1 165 ? 16.406 7.488 -1.920 1.00 96.19 165 TRP A C 1
ATOM 1295 O O . TRP A 1 165 ? 16.405 6.699 -2.860 1.00 96.19 165 TRP A O 1
ATOM 1305 N N . GLU A 1 166 ? 17.519 7.768 -1.240 1.00 96.44 166 GLU A N 1
ATOM 1306 C CA . GLU A 1 166 ? 18.787 7.082 -1.506 1.00 96.44 166 GLU A CA 1
ATOM 1307 C C . GLU A 1 166 ? 18.701 5.578 -1.214 1.00 96.44 166 GLU A C 1
ATOM 1309 O O . GLU A 1 166 ? 19.248 4.761 -1.956 1.00 96.44 166 GLU A O 1
ATOM 1314 N N . ALA A 1 167 ? 18.026 5.197 -0.124 1.00 96.44 167 ALA A N 1
ATOM 1315 C CA . ALA A 1 167 ? 17.804 3.797 0.214 1.00 96.44 167 ALA A CA 1
ATOM 1316 C C . ALA A 1 167 ? 16.930 3.099 -0.835 1.00 96.44 167 ALA A C 1
ATOM 1318 O O . ALA A 1 167 ? 17.276 1.997 -1.255 1.00 96.44 167 ALA A O 1
ATOM 1319 N N . LEU A 1 168 ? 15.864 3.757 -1.304 1.00 96.38 168 LEU A N 1
ATOM 1320 C CA . LEU A 1 168 ? 15.044 3.270 -2.411 1.00 96.38 168 LEU A CA 1
ATOM 1321 C C . LEU A 1 168 ? 15.893 3.071 -3.669 1.00 96.38 168 LEU A C 1
ATOM 1323 O O . LEU A 1 168 ? 15.923 1.963 -4.191 1.00 96.38 168 LEU A O 1
ATOM 1327 N N . ALA A 1 169 ? 16.631 4.092 -4.111 1.00 95.31 169 ALA A N 1
ATOM 1328 C CA . ALA A 1 169 ? 17.458 4.018 -5.315 1.00 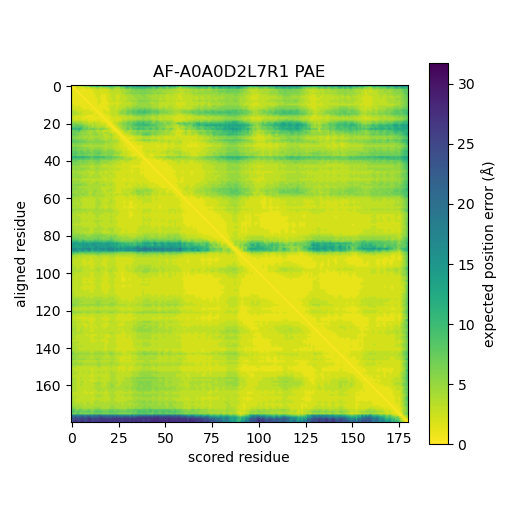95.31 169 ALA A CA 1
ATOM 1329 C C . ALA A 1 169 ? 18.470 2.858 -5.265 1.00 95.31 169 ALA A C 1
ATOM 1331 O O . ALA A 1 169 ? 18.643 2.150 -6.253 1.00 95.31 169 ALA A O 1
ATOM 1332 N N . ARG A 1 170 ? 19.089 2.607 -4.100 1.00 95.50 170 ARG A N 1
ATOM 1333 C CA . ARG A 1 170 ? 19.995 1.461 -3.893 1.00 95.50 170 ARG A CA 1
ATOM 1334 C C . ARG A 1 170 ? 19.288 0.103 -3.884 1.00 95.50 170 ARG A C 1
ATOM 1336 O O . ARG A 1 170 ? 19.930 -0.901 -4.177 1.00 95.50 170 ARG A O 1
ATOM 1343 N N . ALA A 1 171 ? 18.016 0.059 -3.497 1.00 96.06 171 ALA A N 1
ATOM 1344 C CA . ALA A 1 171 ? 17.236 -1.171 -3.377 1.00 96.06 171 ALA A CA 1
ATOM 1345 C C . ALA A 1 171 ? 16.488 -1.552 -4.665 1.00 96.06 171 ALA A C 1
ATOM 1347 O O . ALA A 1 171 ? 15.982 -2.671 -4.763 1.00 96.06 171 ALA A O 1
ATOM 1348 N N . LEU A 1 172 ? 16.395 -0.643 -5.640 1.00 95.94 172 LEU A N 1
ATOM 1349 C CA . LEU A 1 172 ? 15.712 -0.910 -6.900 1.00 95.94 172 LEU A CA 1
ATOM 1350 C C . LEU A 1 172 ? 16.399 -2.044 -7.684 1.00 95.94 172 LEU A C 1
ATOM 1352 O O . LEU A 1 172 ? 17.627 -2.063 -7.801 1.00 95.94 172 LEU A O 1
ATOM 1356 N N . PRO A 1 173 ? 15.621 -2.969 -8.277 1.00 93.94 173 PRO A N 1
ATOM 1357 C CA . PRO A 1 173 ? 16.165 -3.976 -9.178 1.00 93.94 173 PRO A CA 1
ATOM 1358 C C . PRO A 1 173 ? 16.925 -3.350 -10.362 1.00 93.94 173 PRO A C 1
ATOM 1360 O O . PRO A 1 173 ? 16.507 -2.300 -10.860 1.00 93.94 173 PRO A O 1
ATOM 1363 N N . PRO A 1 174 ? 17.973 -4.014 -10.896 1.00 91.19 174 PRO A N 1
ATOM 1364 C CA . PRO A 1 174 ? 18.809 -3.476 -11.975 1.00 91.19 174 PRO A CA 1
ATOM 1365 C C . PRO A 1 174 ? 18.049 -3.034 -13.229 1.00 91.19 174 PRO A C 1
ATOM 1367 O O . PRO A 1 174 ? 18.520 -2.159 -13.949 1.00 91.19 174 PRO A O 1
ATOM 1370 N N . GLN A 1 175 ? 16.867 -3.605 -13.487 1.00 90.38 175 GLN A N 1
ATOM 1371 C CA . GLN A 1 175 ? 16.012 -3.192 -14.602 1.00 90.38 175 GLN A CA 1
ATOM 1372 C C . GLN A 1 175 ? 15.657 -1.695 -14.556 1.00 90.38 175 GLN A C 1
ATOM 1374 O O . GLN A 1 175 ? 15.537 -1.076 -15.605 1.00 90.38 175 GLN A O 1
ATOM 1379 N N . HIS A 1 176 ? 15.579 -1.090 -13.367 1.00 90.69 176 HIS A N 1
ATOM 1380 C CA . HIS A 1 176 ? 15.252 0.330 -13.188 1.00 90.69 176 HIS A CA 1
ATOM 1381 C C . HIS A 1 176 ? 16.478 1.257 -13.180 1.00 90.69 176 HIS A C 1
ATOM 1383 O O . HIS A 1 176 ? 16.325 2.470 -13.082 1.00 90.69 176 HIS A O 1
ATOM 1389 N N . ALA A 1 177 ? 17.698 0.723 -13.305 1.00 73.88 177 ALA A N 1
ATOM 1390 C CA . ALA A 1 177 ? 18.935 1.502 -13.178 1.00 73.88 177 ALA A CA 1
ATOM 1391 C C . ALA A 1 177 ? 19.223 2.441 -14.368 1.00 73.88 177 ALA A C 1
ATOM 1393 O O . ALA A 1 177 ? 20.094 3.297 -14.265 1.00 73.88 177 ALA A O 1
ATOM 1394 N N . ALA A 1 178 ? 18.526 2.284 -15.498 1.00 61.56 178 ALA A N 1
ATOM 1395 C CA . ALA A 1 178 ? 18.754 3.077 -16.711 1.00 61.56 178 ALA A CA 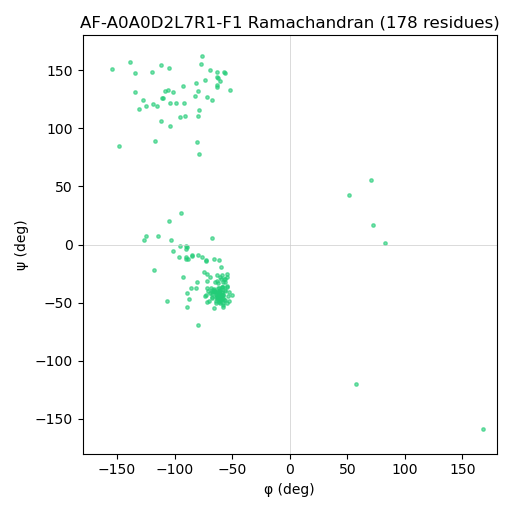1
ATOM 1396 C C . ALA A 1 178 ? 17.935 4.386 -16.783 1.00 61.56 178 ALA A C 1
ATOM 1398 O O . ALA A 1 178 ? 18.067 5.113 -17.765 1.00 61.56 178 ALA A O 1
ATOM 1399 N N . GLY A 1 179 ? 17.079 4.668 -15.790 1.00 56.16 179 GLY A N 1
ATOM 1400 C CA . GLY A 1 179 ? 16.109 5.775 -15.822 1.00 56.16 179 GLY A CA 1
ATOM 1401 C C . GLY A 1 179 ? 16.166 6.769 -14.653 1.00 56.16 179 GLY A C 1
ATOM 1402 O O . GLY A 1 179 ? 15.275 7.611 -14.562 1.00 56.16 179 GLY A O 1
ATOM 1403 N N . LEU A 1 180 ? 17.168 6.673 -13.771 1.00 47.50 180 LEU A N 1
ATOM 1404 C CA . LEU A 1 180 ? 17.456 7.629 -12.687 1.00 47.50 180 LEU A CA 1
ATOM 1405 C C . LEU A 1 180 ? 18.782 8.344 -12.961 1.00 47.50 180 LEU A C 1
ATOM 1407 O O . LEU A 1 180 ? 18.857 9.555 -12.659 1.00 47.50 180 LEU A O 1
#

InterPro domains:
  IPR003788 Protein arginine methyltransferase NDUFAF7 [PF02636] (74-146)
  IPR003788 Protein arginine methyltransferase NDUFAF7 [PTHR12049] (1-149)
  IPR029063 S-adenosyl-L-methionine-dependent methyltransferase superfamily [SSF53335] (58-144)
  IPR038375 Protein arginine methyltransferase NDUFAF7 superfamily [G3DSA:3.40.50.12710] (1-177)